Protein AF-0000000086876275 (afdb_homodimer)

Structure (mmCIF, N/CA/C/O backbone):
data_AF-0000000086876275-model_v1
#
loop_
_entity.id
_entity.type
_entity.pdbx_description
1 polymer 'DUF3888 domain-containing protein'
#
loop_
_atom_site.group_PDB
_atom_site.id
_atom_site.type_symbol
_atom_site.label_atom_id
_atom_site.label_alt_id
_atom_site.label_comp_id
_atom_site.label_asym_id
_atom_site.label_entity_id
_atom_site.label_seq_id
_atom_site.pdbx_PDB_ins_code
_atom_site.Cartn_x
_atom_site.Cartn_y
_atom_site.Cartn_z
_atom_site.occupancy
_atom_site.B_iso_or_equiv
_atom_site.auth_seq_id
_atom_site.auth_comp_id
_atom_site.auth_asym_id
_atom_site.auth_atom_id
_atom_site.pdbx_PDB_model_num
ATOM 1 N N . MET A 1 1 ? -72.812 -27.641 -60.375 1 33 1 MET A N 1
ATOM 2 C CA . MET A 1 1 ? -72.375 -26.562 -59.5 1 33 1 MET A CA 1
ATOM 3 C C . MET A 1 1 ? -71.188 -27.031 -58.594 1 33 1 MET A C 1
ATOM 5 O O . MET A 1 1 ? -71.375 -27.938 -57.781 1 33 1 MET A O 1
ATOM 9 N N . ARG A 1 2 ? -69.938 -27.094 -59.125 1 42.62 2 ARG A N 1
ATOM 10 C CA . ARG A 1 2 ? -68.625 -27.5 -58.562 1 42.62 2 ARG A CA 1
ATOM 11 C C . ARG A 1 2 ? -68.312 -26.656 -57.344 1 42.62 2 ARG A C 1
ATOM 13 O O . ARG A 1 2 ? -68.312 -25.438 -57.406 1 42.62 2 ARG A O 1
ATOM 20 N N . LEU A 1 3 ? -68.625 -27.156 -56.125 1 40.56 3 LEU A N 1
ATOM 21 C CA . LEU A 1 3 ? -68.375 -26.609 -54.812 1 40.56 3 LEU A CA 1
ATOM 22 C C . LEU A 1 3 ? -66.875 -26.375 -54.594 1 40.56 3 LEU A C 1
ATOM 24 O O . LEU A 1 3 ? -66.062 -27.328 -54.656 1 40.56 3 LEU A O 1
ATOM 28 N N . ILE A 1 4 ? -66.312 -25.297 -55.125 1 40.03 4 ILE A N 1
ATOM 29 C CA . ILE A 1 4 ? -64.938 -24.844 -54.906 1 40.03 4 ILE A CA 1
ATOM 30 C C . ILE A 1 4 ? -64.688 -24.562 -53.438 1 40.03 4 ILE A C 1
ATOM 32 O O . ILE A 1 4 ? -65.375 -23.688 -52.844 1 40.03 4 ILE A O 1
ATOM 36 N N . LEU A 1 5 ? -64.438 -25.578 -52.656 1 37.03 5 LEU A N 1
ATOM 37 C CA . LEU A 1 5 ? -64.062 -25.469 -51.25 1 37.03 5 LEU A CA 1
ATOM 38 C C . LEU A 1 5 ? -62.75 -24.656 -51.094 1 37.03 5 LEU A C 1
ATOM 40 O O . LEU A 1 5 ? -61.719 -25.031 -51.656 1 37.03 5 LEU A O 1
ATOM 44 N N . ILE A 1 6 ? -62.844 -23.328 -51.094 1 37.28 6 ILE A N 1
ATOM 45 C CA . ILE A 1 6 ? -61.781 -22.391 -50.875 1 37.28 6 ILE A CA 1
ATOM 46 C C . ILE A 1 6 ? -61.156 -22.656 -49.5 1 37.28 6 ILE A C 1
ATOM 48 O O . ILE A 1 6 ? -61.844 -22.516 -48.469 1 37.28 6 ILE A O 1
ATOM 52 N N . LEU A 1 7 ? -60.25 -23.625 -49.375 1 38.75 7 LEU A N 1
ATOM 53 C CA . LEU A 1 7 ? -59.469 -23.891 -48.188 1 38.75 7 LEU A CA 1
ATOM 54 C C . LEU A 1 7 ? -58.594 -22.672 -47.812 1 38.75 7 LEU A C 1
ATOM 56 O O . LEU A 1 7 ? -57.719 -22.281 -48.562 1 38.75 7 LEU A O 1
ATOM 60 N N . MET A 1 8 ? -59.25 -21.656 -47.219 1 34.47 8 MET A N 1
ATOM 61 C CA . MET A 1 8 ? -58.531 -20.5 -46.719 1 34.47 8 MET A CA 1
ATOM 62 C C . MET A 1 8 ? -57.469 -20.938 -45.688 1 34.47 8 MET A C 1
ATOM 64 O O . MET A 1 8 ? -57.812 -21.562 -44.688 1 34.47 8 MET A O 1
ATOM 68 N N . ILE A 1 9 ? -56.25 -21.297 -46.094 1 40.25 9 ILE A N 1
ATOM 69 C CA . ILE A 1 9 ? -55.094 -21.594 -45.281 1 40.25 9 ILE A CA 1
ATOM 70 C C . ILE A 1 9 ? -54.75 -20.391 -44.406 1 40.25 9 ILE A C 1
ATOM 72 O O . ILE A 1 9 ? -54.438 -19.312 -44.906 1 40.25 9 ILE A O 1
ATOM 76 N N . SER A 1 10 ? -55.469 -20.188 -43.312 1 37.19 10 SER A N 1
ATOM 77 C CA . SER A 1 10 ? -55.125 -19.156 -42.344 1 37.19 10 SER A CA 1
ATOM 78 C C . SER A 1 10 ? -53.688 -19.312 -41.844 1 37.19 10 SER A C 1
ATOM 80 O O . SER A 1 10 ? -53.312 -20.375 -41.375 1 37.19 10 SER A O 1
ATOM 82 N N . THR A 1 11 ? -52.75 -18.672 -42.562 1 37.5 11 THR A N 1
ATOM 83 C CA . THR A 1 11 ? -51.344 -18.594 -42.094 1 37.5 11 THR A CA 1
ATOM 84 C C . THR A 1 11 ? -51.281 -17.953 -40.719 1 37.5 11 THR A C 1
ATOM 86 O O . THR A 1 11 ? -51.656 -16.797 -40.531 1 37.5 11 THR A O 1
ATOM 89 N N . ILE A 1 12 ? -51.594 -18.688 -39.688 1 38.41 12 ILE A N 1
ATOM 90 C CA . ILE A 1 12 ? -51.312 -18.203 -38.344 1 38.41 12 ILE A CA 1
ATOM 91 C C . ILE A 1 12 ? -49.844 -17.812 -38.219 1 38.41 12 ILE A C 1
ATOM 93 O O . ILE A 1 12 ? -48.969 -18.641 -38.438 1 38.41 12 ILE A O 1
ATOM 97 N N . ILE A 1 13 ? -49.5 -16.609 -38.656 1 36.5 13 ILE A N 1
ATOM 98 C CA . ILE A 1 13 ? -48.156 -16.062 -38.406 1 36.5 13 ILE A CA 1
ATOM 99 C C . ILE A 1 13 ? -47.812 -16.125 -36.906 1 36.5 13 ILE A C 1
ATOM 101 O O . ILE A 1 13 ? -48.5 -15.516 -36.094 1 36.5 13 ILE A O 1
ATOM 105 N N . ALA A 1 14 ? -47.406 -17.312 -36.406 1 34.75 14 ALA A N 1
ATOM 106 C CA . ALA A 1 14 ? -46.844 -17.422 -35.094 1 34.75 14 ALA A CA 1
ATOM 107 C C . ALA A 1 14 ? -45.812 -16.312 -34.812 1 34.75 14 ALA A C 1
ATOM 109 O O . ALA A 1 14 ? -44.781 -16.25 -35.5 1 34.75 14 ALA A O 1
ATOM 110 N N . SER A 1 15 ? -46.312 -15.094 -34.625 1 38.56 15 SER A N 1
ATOM 111 C CA . SER A 1 15 ? -45.406 -14.094 -34.125 1 38.56 15 SER A CA 1
ATOM 112 C C . SER A 1 15 ? -44.594 -14.633 -32.938 1 38.56 15 SER A C 1
ATOM 114 O O . SER A 1 15 ? -45.156 -15.008 -31.906 1 38.56 15 SER A O 1
ATOM 116 N N . GLY A 1 16 ? -43.625 -15.516 -33.25 1 35.38 16 GLY A N 1
ATOM 117 C CA . GLY A 1 16 ? -42.688 -15.828 -32.156 1 35.38 16 GLY A CA 1
ATOM 118 C C . GLY A 1 16 ? -42.312 -14.617 -31.312 1 35.38 16 GLY A C 1
ATOM 119 O O . GLY A 1 16 ? -41.875 -13.594 -31.828 1 35.38 16 GLY A O 1
ATOM 120 N N . ILE A 1 17 ? -43.188 -14.305 -30.344 1 40.88 17 ILE A N 1
ATOM 121 C CA . ILE A 1 17 ? -42.688 -13.391 -29.312 1 40.88 17 ILE A CA 1
ATOM 122 C C . ILE A 1 17 ? -41.281 -13.75 -28.938 1 40.88 17 ILE A C 1
ATOM 124 O O . ILE A 1 17 ? -41 -14.883 -28.516 1 40.8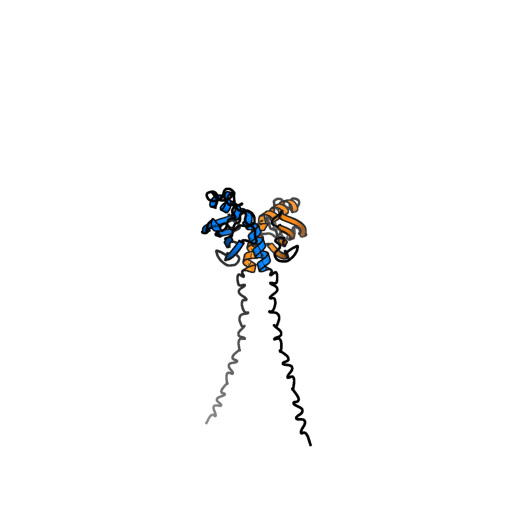8 17 ILE A O 1
ATOM 128 N N . MET A 1 18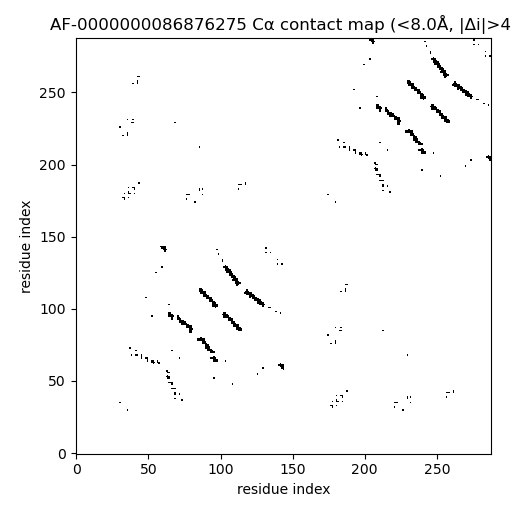 ? -40.281 -13.336 -29.766 1 37.97 18 MET A N 1
ATOM 129 C CA . MET A 1 18 ? -38.938 -13.461 -29.219 1 37.97 18 MET A CA 1
ATOM 130 C C . MET A 1 18 ? -38.875 -12.922 -27.797 1 37.97 18 MET A C 1
ATOM 132 O O . MET A 1 18 ? -39.375 -11.836 -27.516 1 37.97 18 MET A O 1
ATOM 136 N N . PRO A 1 19 ? -38.938 -13.812 -26.828 1 39.81 19 PRO A N 1
ATOM 137 C CA . PRO A 1 19 ? -38.656 -13.18 -25.531 1 39.81 19 PRO A CA 1
ATOM 138 C C . PRO A 1 19 ? -37.562 -12.125 -25.609 1 39.81 19 PRO A C 1
ATOM 140 O O . PRO A 1 19 ? -36.594 -12.281 -26.375 1 39.81 19 PRO A O 1
ATOM 143 N N . SER A 1 20 ? -38 -10.867 -25.641 1 39.28 20 SER A N 1
ATOM 144 C CA . SER A 1 20 ? -36.969 -9.883 -25.359 1 39.28 20 SER A CA 1
ATOM 145 C C . SER A 1 20 ? -36.031 -10.359 -24.234 1 39.28 20 SER A C 1
ATOM 147 O O . SER A 1 20 ? -36.469 -10.609 -23.125 1 39.28 20 SER A O 1
ATOM 149 N N . ILE A 1 21 ? -35.156 -11.258 -24.562 1 38.5 21 ILE A N 1
ATOM 150 C CA . ILE A 1 21 ? -34.094 -11.367 -23.578 1 38.5 21 ILE A CA 1
ATOM 151 C C . ILE A 1 21 ? -33.781 -9.992 -22.984 1 38.5 21 ILE A C 1
ATOM 153 O O . ILE A 1 21 ? -33.531 -9.039 -23.719 1 38.5 21 ILE A O 1
ATOM 157 N N . ASN A 1 22 ? -34.625 -9.562 -22.078 1 37.62 22 ASN A N 1
ATOM 158 C CA . ASN A 1 22 ? -34.094 -8.461 -21.266 1 37.62 22 ASN A CA 1
ATOM 159 C C . ASN A 1 22 ? -32.594 -8.562 -21.109 1 37.62 22 ASN A C 1
ATOM 161 O O . ASN A 1 22 ? -32.062 -9.609 -20.734 1 37.62 22 ASN A O 1
ATOM 165 N N . PRO A 1 23 ? -31.812 -7.816 -21.969 1 36.19 23 PRO A N 1
ATOM 166 C CA . PRO A 1 23 ? -30.406 -7.863 -21.609 1 36.19 23 PRO A CA 1
ATOM 167 C C . PRO A 1 23 ? -30.172 -8.016 -20.094 1 36.19 23 PRO A C 1
ATOM 169 O O . PRO A 1 23 ? -30.938 -7.469 -19.297 1 36.19 23 PRO A O 1
ATOM 172 N N . SER A 1 24 ? -29.859 -9.188 -19.641 1 35.78 24 SER A N 1
ATOM 173 C CA . SER A 1 24 ? -29.281 -9.203 -18.297 1 35.78 24 SER A CA 1
ATOM 174 C C . SER A 1 24 ? -28.688 -7.852 -17.922 1 35.78 24 SER A C 1
ATOM 176 O O . SER A 1 24 ? -28.141 -7.152 -18.781 1 35.78 24 SER A O 1
ATOM 178 N N . SER A 1 25 ? -29.297 -7.121 -17.094 1 37.81 25 SER A N 1
ATOM 179 C CA . SER A 1 25 ? -28.578 -6.023 -16.453 1 37.81 25 SER A CA 1
ATOM 180 C C . SER A 1 25 ? -27.078 -6.262 -16.469 1 37.81 25 SER A C 1
ATOM 182 O O . SER A 1 25 ? -26.594 -7.242 -15.906 1 37.81 25 SER A O 1
ATOM 184 N N . ASP A 1 26 ? -26.453 -6.223 -17.609 1 37.31 26 ASP A N 1
ATOM 185 C CA . ASP A 1 26 ? -25 -6.035 -17.609 1 37.31 26 ASP A CA 1
ATOM 186 C C . ASP A 1 26 ? -24.531 -5.406 -16.297 1 37.31 26 ASP A C 1
ATOM 188 O O . ASP A 1 26 ? -24.766 -4.219 -16.047 1 37.31 26 ASP A O 1
ATOM 192 N N . ASN A 1 27 ? -24.844 -5.887 -15.195 1 39.62 27 ASN A N 1
ATOM 193 C CA . ASN A 1 27 ? -24.141 -5.41 -14.008 1 39.62 27 ASN A CA 1
ATOM 194 C C . ASN A 1 27 ? -22.781 -4.832 -14.359 1 39.62 27 ASN A C 1
ATOM 196 O O . ASN A 1 27 ? -21.812 -5.574 -14.539 1 39.62 27 ASN A O 1
ATOM 200 N N . GLN A 1 28 ? -22.594 -4 -15.375 1 46.03 28 GLN A N 1
ATOM 201 C CA . GLN A 1 28 ? -21.406 -3.199 -15.633 1 46.03 28 GLN A CA 1
ATOM 202 C C . GLN A 1 28 ? -20.547 -3.053 -14.375 1 46.03 28 GLN A C 1
ATOM 204 O O . GLN A 1 28 ? -21 -2.477 -13.383 1 46.03 28 GLN A O 1
ATOM 209 N N . LYS A 1 29 ? -19.891 -4.07 -13.984 1 55.12 29 LYS A N 1
ATOM 210 C CA . LYS A 1 29 ? -19.047 -4.066 -12.805 1 55.12 29 LYS A CA 1
ATOM 211 C C . LYS A 1 29 ? -18.484 -2.676 -12.531 1 55.12 29 LYS A C 1
ATOM 213 O O . LYS A 1 29 ? -17.75 -2.121 -13.367 1 55.12 29 LYS A O 1
ATOM 218 N N . THR A 1 30 ? -19.234 -1.61 -12.062 1 78.62 30 THR A N 1
ATOM 219 C CA . THR A 1 30 ? -18.828 -0.269 -11.656 1 78.62 30 THR A CA 1
ATOM 220 C C . THR A 1 30 ? -17.531 -0.314 -10.844 1 78.62 30 THR A C 1
ATOM 222 O O . THR A 1 30 ? -17.312 -1.248 -10.07 1 78.62 30 THR A O 1
ATOM 225 N N . ASP A 1 31 ? -16.531 0.294 -11.414 1 90.12 31 ASP A N 1
ATOM 226 C CA . ASP A 1 31 ? -15.25 0.444 -10.734 1 90.12 31 ASP A CA 1
ATOM 227 C C . ASP A 1 31 ? -15.43 1.066 -9.352 1 90.12 31 ASP A C 1
ATOM 229 O O . ASP A 1 31 ? -15.188 2.26 -9.164 1 90.12 31 ASP A O 1
ATOM 233 N N . SER A 1 32 ? -15.797 0.203 -8.352 1 93.31 32 SER A N 1
ATOM 234 C CA . SER A 1 32 ? -16.078 0.708 -7.008 1 93.31 32 SER A CA 1
ATOM 235 C C . SER A 1 32 ? -14.812 1.238 -6.34 1 93.31 32 SER A C 1
ATOM 237 O O . SER A 1 32 ? -13.703 0.842 -6.699 1 93.31 32 SER A O 1
ATOM 239 N N . ARG A 1 33 ? -14.977 2.137 -5.438 1 94.38 33 ARG A N 1
ATOM 240 C CA . ARG A 1 33 ? -13.875 2.656 -4.641 1 94.38 33 ARG A CA 1
ATOM 241 C C . ARG A 1 33 ? -13.148 1.53 -3.904 1 94.38 33 ARG A C 1
ATOM 243 O O . ARG A 1 33 ? -11.922 1.519 -3.83 1 94.38 33 ARG A O 1
ATOM 250 N N . GLU A 1 34 ? -13.906 0.597 -3.387 1 95.62 34 GLU A N 1
ATOM 251 C CA . GLU A 1 34 ? -13.336 -0.55 -2.693 1 95.62 34 GLU A CA 1
ATOM 252 C C . GLU A 1 34 ? -12.422 -1.351 -3.617 1 95.62 34 GLU A C 1
ATOM 254 O O . GLU A 1 34 ? -11.32 -1.749 -3.221 1 95.62 34 GLU A O 1
ATOM 259 N N . LEU A 1 35 ? -12.867 -1.603 -4.785 1 96.31 35 LEU A N 1
ATOM 260 C CA . LEU A 1 35 ? -12.078 -2.361 -5.75 1 96.31 35 LEU A CA 1
ATOM 261 C C . LEU A 1 35 ? -10.797 -1.611 -6.109 1 96.31 35 LEU A C 1
ATOM 263 O O . LEU A 1 35 ? -9.734 -2.221 -6.246 1 96.31 35 LEU A O 1
ATOM 267 N N . GLN A 1 36 ? -10.906 -0.316 -6.289 1 97.12 36 GLN A N 1
ATOM 268 C CA . GLN A 1 36 ? -9.727 0.497 -6.566 1 97.12 36 GLN A CA 1
ATOM 269 C C . GLN A 1 36 ? -8.711 0.392 -5.43 1 97.12 36 GLN A C 1
ATOM 271 O O . GLN A 1 36 ? -7.52 0.19 -5.676 1 97.12 36 GLN A O 1
ATOM 276 N N . LEU A 1 37 ? -9.164 0.49 -4.238 1 98 37 LEU A N 1
ATOM 277 C CA . LEU A 1 37 ? -8.289 0.397 -3.07 1 98 37 LEU A CA 1
ATOM 278 C C . LEU A 1 37 ? -7.672 -0.992 -2.963 1 98 37 LEU A C 1
ATOM 280 O O . LEU A 1 37 ? -6.484 -1.124 -2.652 1 98 37 LEU A O 1
ATOM 284 N N . GLN A 1 38 ? -8.461 -1.99 -3.211 1 97.62 38 GLN A N 1
ATOM 285 C CA . GLN A 1 38 ? -7.953 -3.357 -3.191 1 97.62 38 GLN A CA 1
ATOM 286 C C . GLN A 1 38 ? -6.812 -3.529 -4.191 1 97.62 38 GLN A C 1
ATOM 288 O O . GLN A 1 38 ? -5.758 -4.07 -3.85 1 97.62 38 GLN A O 1
ATOM 293 N N . ASP A 1 39 ? -7.07 -3.068 -5.367 1 97.69 39 ASP A N 1
ATOM 294 C CA . ASP A 1 39 ? -6.062 -3.223 -6.41 1 97.69 39 ASP A CA 1
ATOM 295 C C . ASP A 1 39 ? -4.793 -2.449 -6.062 1 97.69 39 ASP A C 1
ATOM 297 O O . ASP A 1 39 ? -3.684 -2.896 -6.363 1 97.69 39 ASP A O 1
ATOM 301 N N . MET A 1 40 ? -4.926 -1.326 -5.441 1 98.19 40 MET A N 1
ATOM 302 C CA . MET A 1 40 ? -3.752 -0.562 -5.027 1 98.19 40 MET A CA 1
ATOM 303 C C . MET A 1 40 ? -2.982 -1.295 -3.936 1 98.19 40 MET A C 1
ATOM 305 O O . MET A 1 40 ? -1.75 -1.277 -3.918 1 98.19 40 MET A O 1
ATOM 309 N N . ILE A 1 41 ? -3.713 -1.929 -3.016 1 98.31 41 ILE A N 1
ATOM 310 C CA . ILE A 1 41 ? -3.055 -2.689 -1.959 1 98.31 41 ILE A CA 1
ATOM 311 C C . ILE A 1 41 ? -2.299 -3.869 -2.568 1 98.31 41 ILE A C 1
ATOM 313 O O . ILE A 1 41 ? -1.164 -4.156 -2.18 1 98.31 41 ILE A O 1
ATOM 317 N N . VAL A 1 42 ? -2.912 -4.504 -3.508 1 98.38 42 VAL A N 1
ATOM 318 C CA . VAL A 1 42 ? -2.254 -5.617 -4.188 1 98.38 42 VAL A CA 1
ATOM 319 C C . VAL A 1 42 ? -0.954 -5.133 -4.828 1 98.38 42 VAL A C 1
ATOM 321 O O . VAL A 1 42 ? 0.092 -5.77 -4.68 1 98.38 42 VAL A O 1
ATOM 324 N N . LEU A 1 43 ? -0.999 -4.004 -5.496 1 98.06 43 LEU A N 1
ATOM 325 C CA . LEU A 1 43 ? 0.196 -3.447 -6.121 1 98.06 43 LEU A CA 1
ATOM 326 C C . LEU A 1 43 ? 1.285 -3.197 -5.082 1 98.06 43 LEU A C 1
ATOM 328 O O . LEU A 1 43 ? 2.463 -3.459 -5.336 1 98.06 43 LEU A O 1
ATOM 332 N N . SER A 1 44 ? 0.837 -2.744 -3.945 1 97.25 44 SER A N 1
ATOM 333 C CA . SER A 1 44 ? 1.809 -2.393 -2.916 1 97.25 44 SER A CA 1
ATOM 334 C C . SER A 1 44 ? 2.477 -3.635 -2.336 1 97.25 44 SER A C 1
ATOM 336 O O . SER A 1 44 ? 3.586 -3.561 -1.805 1 97.25 44 SER A O 1
ATOM 338 N N . LEU A 1 45 ? 1.864 -4.801 -2.471 1 98.06 45 LEU A N 1
ATOM 339 C CA . LEU A 1 45 ? 2.367 -6.02 -1.841 1 98.06 45 LEU A CA 1
ATOM 340 C C . LEU A 1 45 ? 3.014 -6.938 -2.871 1 98.06 45 LEU A C 1
ATOM 342 O O . LEU A 1 45 ? 3.582 -7.973 -2.516 1 98.06 45 LEU A O 1
ATOM 346 N N . LEU A 1 46 ? 2.984 -6.531 -4.117 1 98.06 46 LEU A N 1
ATOM 347 C CA . LEU A 1 46 ? 3.402 -7.395 -5.215 1 98.06 46 LEU A CA 1
ATOM 348 C C . LEU A 1 46 ? 4.859 -7.812 -5.055 1 98.06 46 LEU A C 1
ATOM 350 O O . LEU A 1 46 ? 5.184 -9 -5.145 1 98.06 46 LEU A O 1
ATOM 354 N N . SER A 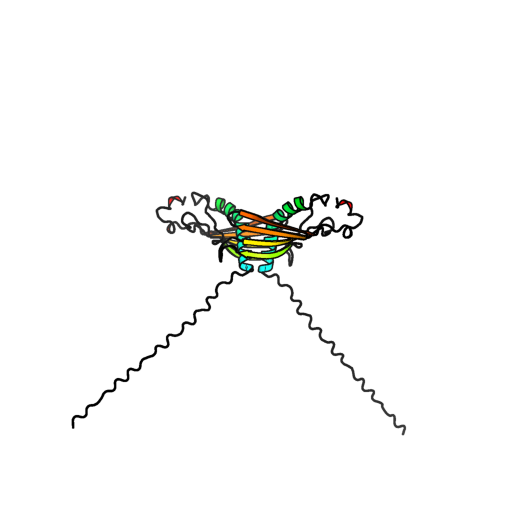1 47 ? 5.691 -6.91 -4.738 1 97 47 SER A N 1
ATOM 355 C CA . SER A 1 47 ? 7.117 -7.199 -4.629 1 97 47 SER A CA 1
ATOM 356 C C . SER A 1 47 ? 7.402 -8.141 -3.461 1 97 47 SER A C 1
ATOM 358 O O . SER A 1 47 ? 8.297 -8.984 -3.543 1 97 47 SER A O 1
ATOM 360 N N . HIS A 1 48 ? 6.703 -7.953 -2.408 1 97.94 48 HIS A N 1
ATOM 361 C CA . HIS A 1 48 ? 6.852 -8.844 -1.262 1 97.94 48 HIS A CA 1
ATOM 362 C C . HIS A 1 48 ? 6.465 -10.273 -1.62 1 97.94 48 HIS A C 1
ATOM 364 O O . HIS A 1 48 ? 7.164 -11.219 -1.252 1 97.94 48 HIS A O 1
ATOM 370 N N . MET A 1 49 ? 5.43 -10.398 -2.324 1 98.81 49 MET A N 1
ATOM 371 C CA . MET A 1 49 ? 4.984 -11.727 -2.736 1 98.81 49 MET A CA 1
ATOM 372 C C . MET A 1 49 ? 5.961 -12.344 -3.73 1 98.81 49 MET A C 1
ATOM 374 O O . MET A 1 49 ? 6.281 -13.531 -3.635 1 98.81 49 MET A O 1
ATOM 378 N N . GLU A 1 50 ? 6.426 -11.555 -4.621 1 98.38 50 GLU A N 1
ATOM 379 C CA . GLU A 1 50 ? 7.355 -12.039 -5.633 1 98.38 50 GLU A CA 1
ATOM 380 C C . GLU A 1 50 ? 8.633 -12.586 -4.996 1 98.38 50 GLU A C 1
ATOM 382 O O . GLU A 1 50 ? 9.141 -13.625 -5.41 1 98.38 50 GLU A O 1
ATOM 387 N N . LYS A 1 51 ? 9.117 -11.891 -4.027 1 98.38 51 LYS A N 1
ATOM 388 C CA . LYS A 1 51 ? 10.312 -12.344 -3.33 1 98.38 51 LYS A CA 1
ATOM 389 C C . LYS A 1 51 ? 10.094 -13.711 -2.682 1 98.38 51 LYS A C 1
ATOM 391 O O . LYS A 1 51 ? 10.961 -14.586 -2.762 1 98.38 51 LYS A O 1
ATOM 396 N N . LYS A 1 52 ? 9.016 -13.875 -2.074 1 98.81 52 LYS A N 1
ATOM 397 C CA . LYS A 1 52 ? 8.703 -15.156 -1.448 1 98.81 52 LYS A CA 1
ATOM 398 C C . LYS A 1 52 ? 8.555 -16.25 -2.494 1 98.81 52 LYS A C 1
ATOM 400 O O . LYS A 1 52 ? 9.016 -17.375 -2.293 1 98.81 52 LYS A O 1
ATOM 405 N N . LEU A 1 53 ? 7.941 -15.938 -3.602 1 98.88 53 LEU A N 1
ATOM 406 C CA . LEU A 1 53 ? 7.695 -16.922 -4.648 1 98.88 53 LEU A CA 1
ATOM 407 C C . LEU A 1 53 ? 9.008 -17.375 -5.281 1 98.88 53 LEU A C 1
ATOM 409 O O . LEU A 1 53 ? 9.141 -18.547 -5.656 1 98.88 53 LEU A O 1
ATOM 413 N N . GLU A 1 54 ? 9.922 -16.453 -5.461 1 98.69 54 GLU A N 1
ATOM 414 C CA . GLU A 1 54 ? 11.227 -16.812 -5.992 1 98.69 54 GLU A CA 1
ATOM 415 C C . GLU A 1 54 ? 11.859 -17.953 -5.18 1 98.69 54 GLU A C 1
ATOM 417 O O . GLU A 1 54 ? 12.367 -18.922 -5.746 1 98.69 54 GLU A O 1
ATOM 422 N N . LYS A 1 55 ? 11.758 -17.828 -3.883 1 98.38 55 LYS A N 1
ATOM 423 C CA . LYS A 1 55 ? 12.312 -18.844 -2.994 1 98.38 55 LYS A CA 1
ATOM 424 C C . LYS A 1 55 ? 11.477 -20.109 -3.014 1 98.38 55 LYS A C 1
ATOM 426 O O . LYS A 1 55 ? 12.016 -21.219 -3.08 1 98.38 55 LYS A O 1
ATOM 431 N N . ALA A 1 56 ? 10.211 -20 -3.057 1 98.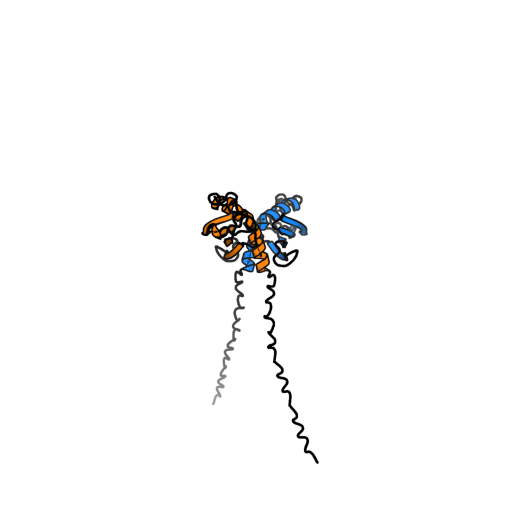5 56 ALA A N 1
ATOM 432 C CA . ALA A 1 56 ? 9.289 -21.125 -2.9 1 98.5 56 ALA A CA 1
ATOM 433 C C . ALA A 1 56 ? 9.32 -22.031 -4.125 1 98.5 56 ALA A C 1
ATOM 435 O O . ALA A 1 56 ? 9.102 -23.234 -4.02 1 98.5 56 ALA A O 1
ATOM 436 N N . TYR A 1 57 ? 9.641 -21.453 -5.258 1 98.62 57 TYR A N 1
ATOM 437 C CA . TYR A 1 57 ? 9.539 -22.234 -6.484 1 98.62 57 TYR A CA 1
ATOM 438 C C . TYR A 1 57 ? 10.922 -22.562 -7.043 1 98.62 57 TYR A C 1
ATOM 440 O O . TYR A 1 57 ? 11.039 -23.109 -8.148 1 98.62 57 TYR A O 1
ATOM 448 N N . ALA A 1 58 ? 11.969 -22.281 -6.336 1 98.38 58 ALA A N 1
ATOM 449 C CA . ALA A 1 58 ? 13.344 -22.391 -6.805 1 98.38 58 ALA A CA 1
ATOM 450 C C . ALA A 1 58 ? 13.688 -23.844 -7.148 1 98.38 58 ALA A C 1
ATOM 452 O O . ALA A 1 58 ? 14.5 -24.094 -8.039 1 98.38 58 ALA A O 1
ATOM 453 N N . ASN A 1 59 ? 13 -24.781 -6.547 1 97.94 59 ASN A N 1
ATOM 454 C CA . ASN A 1 59 ? 13.375 -26.172 -6.742 1 97.94 59 ASN A CA 1
ATOM 455 C C . ASN A 1 59 ? 12.539 -26.828 -7.836 1 97.94 59 ASN A C 1
ATOM 457 O O . ASN A 1 59 ? 12.812 -27.953 -8.242 1 97.94 59 ASN A O 1
ATOM 461 N N . VAL A 1 60 ? 11.547 -26.109 -8.328 1 98.19 60 VAL A N 1
ATOM 462 C CA . VAL A 1 60 ? 10.656 -26.766 -9.281 1 98.19 60 VAL A CA 1
ATOM 463 C C . VAL A 1 60 ? 10.68 -26.031 -10.609 1 98.19 60 VAL A C 1
ATOM 465 O O . VAL A 1 60 ? 10.258 -26.562 -11.641 1 98.19 60 VAL A O 1
ATOM 468 N N . LEU A 1 61 ? 11.148 -24.797 -10.609 1 98.44 61 LEU A N 1
ATOM 469 C CA . LEU A 1 61 ? 11.234 -24 -11.82 1 98.44 61 LEU A CA 1
ATOM 470 C C . LEU A 1 61 ? 12.68 -23.594 -12.102 1 98.44 61 LEU A C 1
ATOM 472 O O . LEU A 1 61 ? 13.477 -23.453 -11.172 1 98.44 61 LEU A O 1
ATOM 476 N N . THR A 1 62 ? 13.008 -23.344 -13.289 1 98 62 THR A N 1
ATOM 477 C CA . THR A 1 62 ? 14.359 -22.969 -13.68 1 98 62 THR A CA 1
ATOM 478 C C . THR A 1 62 ? 14.57 -21.469 -13.469 1 98 62 THR A C 1
ATOM 480 O O . THR A 1 62 ? 15.711 -21 -13.453 1 98 62 THR A O 1
ATOM 483 N N . SER A 1 63 ? 13.484 -20.734 -13.352 1 97.38 63 SER A N 1
ATOM 484 C CA . SER A 1 63 ? 13.508 -19.312 -13.039 1 97.38 63 SER A CA 1
ATOM 485 C C . SER A 1 63 ? 12.328 -18.922 -12.156 1 97.38 63 SER A C 1
ATOM 487 O O . SER A 1 63 ? 11.32 -19.625 -12.102 1 97.38 63 SER A O 1
ATOM 489 N N . ALA A 1 64 ? 12.461 -17.812 -11.461 1 98.31 64 ALA A N 1
ATOM 490 C CA . ALA A 1 64 ? 11.375 -17.328 -10.609 1 98.31 64 ALA A CA 1
ATOM 491 C C . ALA A 1 64 ? 10.109 -17.078 -11.422 1 98.31 64 ALA A C 1
ATOM 493 O O . ALA A 1 64 ? 10.172 -16.562 -12.539 1 98.31 64 ALA A O 1
ATOM 494 N N . PRO A 1 65 ? 8.992 -17.391 -10.906 1 98.81 65 PRO A N 1
ATOM 495 C CA . PRO A 1 65 ? 7.75 -17.078 -11.609 1 98.81 65 PRO A CA 1
ATOM 496 C C . PRO A 1 65 ? 7.383 -15.594 -11.523 1 98.81 65 PRO A C 1
ATOM 498 O O . PRO A 1 65 ? 7.84 -14.898 -10.609 1 98.81 65 PRO A O 1
ATOM 501 N N . ASN A 1 66 ? 6.598 -15.195 -12.477 1 98.31 66 ASN A N 1
ATOM 502 C CA . ASN A 1 66 ? 6 -13.859 -12.445 1 98.31 66 ASN A CA 1
ATOM 503 C C . ASN A 1 66 ? 4.688 -13.852 -11.672 1 98.31 66 ASN A C 1
ATOM 505 O O . ASN A 1 66 ? 3.965 -14.844 -11.648 1 98.31 66 ASN A O 1
ATOM 509 N N . LEU A 1 67 ? 4.473 -12.75 -11.07 1 98.62 67 LEU A N 1
ATOM 510 C CA . LEU A 1 67 ? 3.174 -12.508 -10.445 1 98.62 67 LEU A CA 1
ATOM 511 C C . LEU A 1 67 ? 2.594 -11.172 -10.898 1 98.62 67 LEU A C 1
ATOM 513 O O . LEU A 1 67 ? 3.197 -10.125 -10.672 1 98.62 67 LEU A O 1
ATOM 517 N N . TYR A 1 68 ? 1.406 -11.25 -11.539 1 97.69 68 TYR A N 1
ATOM 518 C CA . TYR A 1 68 ? 0.722 -10.039 -11.977 1 97.69 68 TYR A CA 1
ATOM 519 C C . TYR A 1 68 ? -0.404 -9.672 -11.016 1 97.69 68 TYR A C 1
ATOM 521 O O . TYR A 1 68 ? -0.995 -10.547 -10.383 1 97.69 68 TYR A O 1
ATOM 529 N N . PRO A 1 69 ? -0.732 -8.414 -10.922 1 97.56 69 PRO A N 1
ATOM 530 C CA . PRO A 1 69 ? -1.741 -8 -9.938 1 97.56 69 PRO A CA 1
ATOM 531 C C . PRO A 1 69 ? -3.111 -8.625 -10.211 1 97.56 69 PRO A C 1
ATOM 533 O O . PRO A 1 69 ? -3.865 -8.891 -9.266 1 97.56 69 PRO A O 1
ATOM 536 N N . PHE A 1 70 ? -3.395 -8.914 -11.477 1 96.38 70 PHE A N 1
ATOM 537 C CA . PHE A 1 70 ? -4.703 -9.492 -11.773 1 96.38 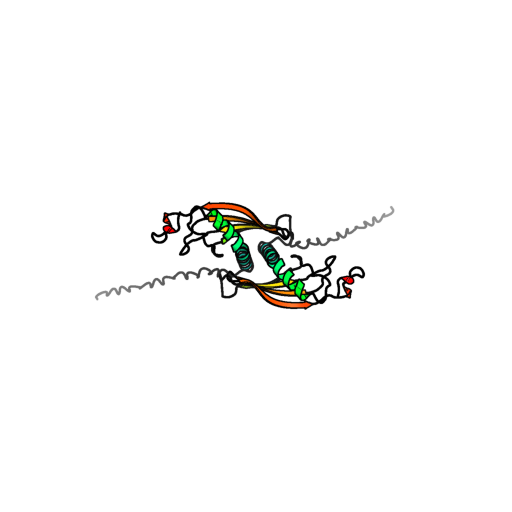70 PHE A CA 1
ATOM 538 C C . PHE A 1 70 ? -4.727 -10.977 -11.453 1 96.38 70 PHE A C 1
ATOM 540 O O . PHE A 1 70 ? -5.777 -11.617 -11.531 1 96.38 70 PHE A O 1
ATOM 547 N N . ASP A 1 71 ? -3.602 -11.547 -11.008 1 98.38 71 ASP A N 1
ATOM 548 C CA . ASP A 1 71 ? -3.504 -12.945 -10.586 1 98.38 71 ASP A CA 1
ATOM 549 C C . ASP A 1 71 ? -3.564 -13.062 -9.062 1 98.38 71 ASP A C 1
ATOM 551 O O . ASP A 1 71 ? -3.176 -14.094 -8.5 1 98.38 71 ASP A O 1
ATOM 555 N N . VAL A 1 72 ? -3.938 -12.008 -8.406 1 98.69 72 VAL A N 1
ATOM 556 C CA . VAL A 1 72 ? -3.977 -11.977 -6.949 1 98.69 72 VAL A CA 1
ATOM 557 C C . VAL A 1 72 ? -5.391 -11.648 -6.477 1 98.69 72 VAL A C 1
ATOM 559 O O . VAL A 1 72 ? -5.988 -10.664 -6.918 1 98.69 72 VAL A O 1
ATOM 562 N N . ASP A 1 73 ? -5.883 -12.484 -5.562 1 98.19 73 ASP A N 1
ATOM 563 C CA . ASP A 1 73 ? -7.207 -12.273 -4.98 1 98.19 73 ASP A CA 1
ATOM 564 C C . ASP A 1 73 ? -7.105 -11.961 -3.488 1 98.19 73 ASP A C 1
ATOM 566 O O . ASP A 1 73 ? -6.324 -12.586 -2.77 1 98.19 73 ASP A O 1
ATOM 570 N N . LEU A 1 74 ? -7.887 -11.008 -3.107 1 98.38 74 LEU A N 1
ATOM 571 C CA . LEU A 1 74 ? -7.996 -10.711 -1.684 1 98.38 74 LEU A CA 1
ATOM 572 C C . LEU A 1 74 ? -9.016 -11.625 -1.016 1 98.38 74 LEU A C 1
ATOM 574 O O . LEU A 1 74 ? -10.203 -11.594 -1.354 1 98.38 74 LEU A O 1
ATOM 578 N N . LEU A 1 75 ? -8.57 -12.367 -0.055 1 98.31 75 LEU A N 1
ATOM 579 C CA . LEU A 1 75 ? -9.445 -13.32 0.613 1 98.31 75 LEU A CA 1
ATOM 580 C C . LEU A 1 75 ? -10.047 -12.711 1.877 1 98.31 75 LEU A C 1
ATOM 582 O O . LEU A 1 75 ? -11.234 -12.891 2.154 1 98.31 75 LEU A O 1
ATOM 586 N N . ASP A 1 76 ? -9.188 -12.062 2.607 1 97.94 76 ASP A N 1
ATOM 587 C CA . ASP A 1 76 ? -9.648 -11.594 3.91 1 97.94 76 ASP A CA 1
ATOM 588 C C . ASP A 1 76 ? -8.805 -10.43 4.41 1 97.94 76 ASP A C 1
ATOM 590 O O . ASP A 1 76 ? -7.621 -10.328 4.078 1 97.94 76 ASP A O 1
ATOM 594 N N . ILE A 1 77 ? -9.469 -9.547 5.141 1 97.81 77 ILE A N 1
ATOM 595 C CA . ILE A 1 77 ? -8.797 -8.469 5.859 1 97.81 77 ILE A CA 1
ATOM 596 C C . ILE A 1 77 ? -9.352 -8.367 7.281 1 97.81 77 ILE A C 1
ATOM 598 O O . ILE A 1 77 ? -10.555 -8.516 7.496 1 97.81 77 ILE A O 1
ATOM 602 N N . GLU A 1 78 ? -8.398 -8.109 8.172 1 95.69 78 GLU A N 1
ATOM 603 C CA . GLU A 1 78 ? -8.789 -7.918 9.562 1 95.69 78 GLU A CA 1
ATOM 604 C C . GLU A 1 78 ? -8.016 -6.773 10.211 1 95.69 78 GLU A C 1
ATOM 606 O O . GLU A 1 78 ? -6.789 -6.699 10.086 1 95.69 78 GLU A O 1
ATOM 611 N N . ARG A 1 79 ? -8.734 -5.855 10.805 1 96.44 79 ARG A N 1
ATOM 612 C CA . ARG A 1 79 ? -8.102 -4.902 11.711 1 96.44 79 ARG A CA 1
ATOM 613 C C . ARG A 1 79 ? -7.875 -5.531 13.086 1 96.44 79 ARG A C 1
ATOM 615 O O . ARG A 1 79 ? -8.828 -5.828 13.805 1 96.44 79 ARG A O 1
ATOM 622 N N . VAL A 1 80 ? -6.641 -5.605 13.398 1 94.12 80 VAL A N 1
ATOM 623 C CA . VAL A 1 80 ? -6.293 -6.309 14.633 1 94.12 80 VAL A CA 1
ATOM 624 C C . VAL A 1 80 ? -6.234 -5.32 15.797 1 94.12 80 VAL A C 1
ATOM 626 O O . VAL A 1 80 ? -5.637 -4.25 15.672 1 94.12 80 VAL A O 1
ATOM 629 N N . GLY A 1 81 ? -6.742 -5.625 16.984 1 88.94 81 GLY A N 1
ATOM 630 C CA . GLY A 1 81 ? -6.625 -4.805 18.188 1 88.94 81 GLY A CA 1
ATOM 631 C C . GLY A 1 81 ? -7.758 -3.807 18.328 1 88.94 81 GLY A C 1
ATOM 632 O O . GLY A 1 81 ? -7.691 -2.902 19.172 1 88.94 81 GLY A O 1
ATOM 633 N N . GLY A 1 82 ? -8.727 -3.793 17.453 1 85.38 82 GLY A N 1
ATOM 634 C CA . GLY A 1 82 ? -9.906 -2.967 17.656 1 85.38 82 GLY A CA 1
ATOM 635 C C . GLY A 1 82 ? -10.039 -1.856 16.625 1 85.38 82 GLY A C 1
ATOM 636 O O . GLY A 1 82 ? -9.109 -1.596 15.867 1 85.38 82 GLY A O 1
ATOM 637 N N . PHE A 1 83 ? -11.164 -1.162 16.75 1 84.75 83 PHE A N 1
ATOM 638 C CA . PHE A 1 83 ? -11.531 -0.131 15.797 1 84.75 83 PHE A CA 1
ATOM 639 C C . PHE A 1 83 ? -10.594 1.07 15.906 1 84.75 83 PHE A C 1
ATOM 641 O O . PHE A 1 83 ? -10.195 1.447 17 1 84.75 83 PHE A O 1
ATOM 648 N N . ARG A 1 84 ? -10.227 1.503 14.664 1 84.44 84 ARG A N 1
ATOM 649 C CA . ARG A 1 84 ? -9.438 2.701 14.398 1 84.44 84 ARG A CA 1
ATOM 650 C C . ARG A 1 84 ? -7.977 2.492 14.773 1 84.44 84 ARG A C 1
ATOM 652 O O . ARG A 1 84 ? -7.188 3.439 14.781 1 84.44 84 ARG A O 1
ATOM 659 N N . GLY A 1 85 ? -7.586 1.187 15.188 1 93.06 85 GLY A N 1
ATOM 660 C CA . GLY A 1 85 ? -6.176 0.839 15.188 1 93.06 85 GLY A CA 1
ATOM 661 C C . GLY A 1 85 ? -5.609 0.665 13.789 1 93.06 85 GLY A C 1
ATOM 662 O O . GLY A 1 85 ? -6.359 0.556 12.82 1 93.06 85 GLY A O 1
ATOM 663 N N . PHE A 1 86 ? -4.336 0.728 13.75 1 96.25 86 PHE A N 1
ATOM 664 C CA . PHE A 1 86 ? -3.682 0.649 12.445 1 96.25 86 PHE A CA 1
ATOM 665 C C . PHE A 1 86 ? -2.809 -0.597 12.359 1 96.25 86 PHE A C 1
ATOM 667 O O . PHE A 1 86 ? -1.63 -0.511 12.008 1 96.25 86 PHE A O 1
ATOM 674 N N . ASN A 1 87 ? -3.334 -1.62 12.805 1 96.75 87 ASN A N 1
ATOM 675 C CA . ASN A 1 87 ? -2.756 -2.951 12.656 1 96.75 87 ASN A CA 1
ATOM 676 C C . ASN A 1 87 ? -3.678 -3.881 11.867 1 96.75 87 ASN A C 1
ATOM 678 O O . ASN A 1 87 ? -4.816 -4.121 12.273 1 96.75 87 ASN A O 1
ATOM 682 N N . PHE A 1 88 ? -3.15 -4.359 10.758 1 98.06 88 PHE A N 1
ATOM 683 C CA . PHE A 1 88 ? -4.012 -5.105 9.852 1 98.06 88 PHE A CA 1
ATOM 684 C C . PHE A 1 88 ? -3.379 -6.441 9.477 1 98.06 88 PHE A C 1
ATOM 686 O O . PHE A 1 88 ? -2.154 -6.559 9.422 1 98.06 88 PHE A O 1
ATOM 693 N N . GLN A 1 89 ? -4.195 -7.379 9.305 1 98.12 89 GLN A N 1
ATOM 694 C CA . GLN A 1 89 ? -3.83 -8.617 8.617 1 98.12 89 GLN A CA 1
ATOM 695 C C . GLN A 1 89 ? -4.594 -8.758 7.305 1 98.12 89 GLN A C 1
ATOM 697 O O . GLN A 1 89 ? -5.809 -8.555 7.262 1 98.12 89 GLN A O 1
ATOM 702 N N . ILE A 1 90 ? -3.898 -9.039 6.289 1 98.75 90 ILE A N 1
ATOM 703 C CA . ILE A 1 90 ? -4.508 -9.211 4.973 1 98.75 90 ILE A CA 1
ATOM 704 C C . ILE A 1 90 ? -4.098 -10.562 4.387 1 98.75 90 ILE A C 1
ATOM 706 O O . ILE A 1 90 ? -2.922 -10.93 4.418 1 98.75 90 ILE A O 1
ATOM 710 N N . THR A 1 91 ? -5.031 -11.328 3.898 1 98.94 91 THR A N 1
ATOM 711 C CA . THR A 1 91 ? -4.797 -12.641 3.305 1 98.94 91 THR A CA 1
ATOM 712 C C . THR A 1 91 ? -5.09 -12.617 1.808 1 98.94 91 THR A C 1
ATOM 714 O O . THR A 1 91 ? -6.172 -12.195 1.388 1 98.94 91 THR A O 1
ATOM 717 N N . LEU A 1 92 ? -4.164 -13.102 1.027 1 98.94 92 LEU A N 1
ATOM 718 C CA . LEU A 1 92 ? -4.234 -13.062 -0.43 1 98.94 92 LEU A CA 1
ATOM 719 C C . LEU A 1 92 ? -3.998 -14.445 -1.025 1 98.94 92 LEU A C 1
ATOM 721 O O . LEU A 1 92 ? -3.211 -15.227 -0.492 1 98.94 92 LEU A O 1
ATOM 725 N N . GLU A 1 93 ? -4.66 -14.664 -2.045 1 98.94 93 GLU A N 1
ATOM 726 C CA . GLU A 1 93 ? -4.422 -15.836 -2.879 1 98.94 93 GLU A CA 1
ATOM 727 C C . GLU A 1 93 ? -3.766 -15.445 -4.203 1 98.94 93 GLU A C 1
ATOM 729 O O . GLU A 1 93 ? -4.25 -14.555 -4.902 1 98.94 93 GLU A O 1
ATOM 734 N N . ALA A 1 94 ? -2.666 -16.125 -4.535 1 98.94 94 ALA A N 1
ATOM 735 C CA . ALA A 1 94 ? -1.894 -15.75 -5.715 1 98.94 94 ALA A CA 1
ATOM 736 C C . ALA A 1 94 ? -1.735 -16.938 -6.664 1 98.94 94 ALA A C 1
ATOM 738 O O . ALA A 1 94 ? -1.6 -18.078 -6.227 1 98.94 94 ALA A O 1
ATOM 739 N N . TYR A 1 95 ? -1.729 -16.625 -7.895 1 98.88 95 TYR A N 1
ATOM 740 C CA . TYR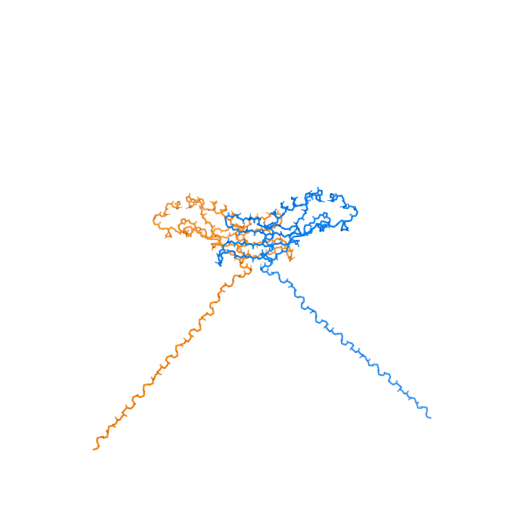 A 1 95 ? -1.511 -17.594 -8.969 1 98.88 95 TYR A CA 1
ATOM 741 C C . TYR A 1 95 ? -0.319 -17.188 -9.828 1 98.88 95 TYR A C 1
ATOM 743 O O . TYR A 1 95 ? -0.488 -16.578 -10.891 1 98.88 95 TYR A O 1
ATOM 751 N N . PRO A 1 96 ? 0.899 -17.578 -9.414 1 98.88 96 PRO A N 1
ATOM 752 C CA . PRO A 1 96 ? 2.086 -17.219 -10.195 1 98.88 96 PRO A CA 1
ATOM 753 C C . PRO A 1 96 ? 2.146 -17.938 -11.547 1 98.88 96 PRO A C 1
ATOM 755 O O . PRO A 1 96 ? 1.594 -19.031 -11.695 1 98.88 96 PRO A O 1
ATOM 758 N N . THR A 1 97 ? 2.859 -17.297 -12.5 1 98.75 97 THR A N 1
ATOM 759 C CA . THR A 1 97 ? 2.879 -17.828 -13.859 1 98.75 97 THR A CA 1
ATOM 760 C C . THR A 1 97 ? 4.297 -17.812 -14.422 1 98.75 97 THR A C 1
ATOM 762 O O . THR A 1 97 ? 5.172 -17.109 -13.898 1 98.75 97 THR A O 1
ATOM 765 N N . VAL A 1 98 ? 4.52 -18.609 -15.461 1 98.38 98 VAL A N 1
ATOM 766 C CA . VAL A 1 98 ? 5.746 -18.578 -16.25 1 98.38 98 VAL A CA 1
ATOM 767 C C . VAL A 1 98 ? 5.41 -18.547 -17.734 1 98.38 98 VAL A C 1
ATOM 769 O O . VAL A 1 98 ? 4.297 -18.906 -18.141 1 98.38 98 VAL A O 1
ATOM 772 N N . GLY A 1 99 ? 6.355 -18.031 -18.547 1 96.12 99 GLY A N 1
ATOM 773 C CA . GLY A 1 99 ? 6.117 -18.031 -19.984 1 96.12 99 GLY A CA 1
ATOM 774 C C . GLY A 1 99 ? 4.863 -17.281 -20.391 1 96.12 99 GLY A C 1
ATOM 775 O O . GLY A 1 99 ? 4.621 -16.172 -19.922 1 96.12 99 GLY A O 1
ATOM 776 N N . PRO A 1 100 ? 4.129 -17.875 -21.469 1 95.5 100 PRO A N 1
ATOM 777 C CA . PRO A 1 100 ? 2.877 -17.234 -21.875 1 95.5 100 PRO A CA 1
ATOM 778 C C . PRO A 1 100 ? 1.768 -17.391 -20.844 1 95.5 100 PRO A C 1
ATOM 780 O O . PRO A 1 100 ? 0.693 -17.906 -21.156 1 95.5 100 PRO A O 1
ATOM 783 N N . HIS A 1 101 ? 2.121 -16.984 -19.547 1 97.44 101 HIS A N 1
ATOM 784 C CA . HIS A 1 101 ? 1.194 -16.922 -18.422 1 97.44 101 HIS A CA 1
ATOM 785 C C . HIS A 1 101 ? 0.687 -18.297 -18.031 1 97.44 101 HIS A C 1
ATOM 787 O O . HIS A 1 101 ? -0.512 -18.484 -17.812 1 97.44 101 HIS A O 1
ATOM 793 N N . ILE A 1 102 ? 1.531 -19.25 -18.047 1 97.94 102 ILE A N 1
ATOM 794 C CA . ILE A 1 102 ? 1.208 -20.594 -17.547 1 97.94 102 ILE A CA 1
ATOM 795 C C . ILE A 1 102 ? 1.168 -20.578 -16.016 1 97.94 102 ILE A C 1
ATOM 797 O O . ILE A 1 102 ? 2.186 -20.328 -15.367 1 97.94 102 ILE A O 1
ATOM 801 N N . VAL A 1 103 ? 0.008 -20.922 -15.461 1 98.5 103 VAL A N 1
ATOM 802 C CA . VAL A 1 103 ? -0.126 -20.938 -14.008 1 98.5 103 VAL A CA 1
ATOM 803 C C . VAL A 1 103 ? 0.704 -22.078 -13.422 1 98.5 103 VAL A C 1
ATOM 805 O O . VAL A 1 103 ? 0.585 -23.234 -13.852 1 98.5 103 VAL A O 1
ATOM 808 N N . VAL A 1 104 ? 1.491 -21.75 -12.477 1 98.69 104 VAL A N 1
ATOM 809 C CA . VAL A 1 104 ? 2.416 -22.781 -12 1 98.69 104 VAL A CA 1
ATOM 810 C C . VAL A 1 104 ? 2.105 -23.125 -10.547 1 98.69 104 VAL A C 1
ATOM 812 O O . VAL A 1 104 ? 2.76 -23.984 -9.953 1 98.69 104 VAL A O 1
ATOM 815 N N . GLY A 1 105 ? 1.073 -22.453 -10.008 1 98.5 105 GLY A N 1
ATOM 816 C CA . GLY A 1 105 ? 0.738 -22.812 -8.641 1 98.5 105 GLY A CA 1
ATOM 817 C C . GLY A 1 105 ? -0.298 -21.906 -8.016 1 98.5 105 GLY A C 1
ATOM 818 O O . GLY A 1 105 ? -0.92 -21.094 -8.719 1 98.5 105 GLY A O 1
ATOM 819 N N . LYS A 1 106 ? -0.575 -22.188 -6.773 1 98.81 106 LYS A N 1
ATOM 820 C CA . LYS A 1 106 ? -1.491 -21.453 -5.898 1 98.81 106 LYS A CA 1
ATOM 821 C C . LYS A 1 106 ? -0.897 -21.281 -4.504 1 98.81 106 LYS A C 1
ATOM 823 O O . LYS A 1 106 ? -0.479 -22.266 -3.875 1 98.81 106 LYS A O 1
ATOM 828 N N . ASP A 1 107 ? -0.867 -20.078 -4.129 1 98.94 107 ASP A N 1
ATOM 829 C CA . ASP A 1 107 ? -0.229 -19.781 -2.85 1 98.94 107 ASP A CA 1
ATOM 830 C C . ASP A 1 107 ? -1.086 -18.828 -2.018 1 98.94 107 ASP A C 1
ATOM 832 O O . ASP A 1 107 ? -1.785 -17.969 -2.566 1 98.94 107 ASP A O 1
ATOM 836 N N . ILE A 1 108 ? -1.052 -18.938 -0.732 1 98.94 108 ILE A N 1
ATOM 837 C CA . ILE A 1 108 ? -1.74 -18.062 0.2 1 98.94 108 ILE A CA 1
ATOM 838 C C . ILE A 1 108 ? -0.717 -17.266 1.007 1 98.94 108 ILE A C 1
ATOM 840 O O . ILE A 1 108 ? 0.239 -17.828 1.541 1 98.94 108 ILE A O 1
ATOM 844 N N . PHE A 1 109 ? -0.883 -16.047 1 1 98.94 109 PHE A N 1
ATOM 845 C CA . PHE A 1 109 ? -0.058 -15.133 1.786 1 98.94 109 PHE A CA 1
ATOM 846 C C . PHE A 1 109 ? -0.896 -14.414 2.834 1 98.94 109 PHE A C 1
ATOM 848 O O . PHE A 1 109 ? -1.989 -13.922 2.537 1 98.94 109 PHE A O 1
ATOM 855 N N . THR A 1 110 ? -0.417 -14.312 4.07 1 98.94 110 THR A N 1
ATOM 856 C CA . THR A 1 110 ? -0.962 -13.375 5.047 1 98.94 110 THR A CA 1
ATOM 857 C C . THR A 1 110 ? 0.107 -12.391 5.508 1 98.94 110 THR A C 1
ATOM 859 O O . THR A 1 110 ? 1.157 -12.797 6.012 1 98.94 110 THR A O 1
ATOM 862 N N . TYR A 1 111 ? -0.126 -11.188 5.289 1 98.81 111 TYR A N 1
ATOM 863 C CA . TYR A 1 111 ? 0.778 -10.125 5.723 1 98.81 111 TYR A CA 1
ATOM 864 C C . TYR A 1 111 ? 0.184 -9.344 6.891 1 98.81 111 TYR A C 1
ATOM 866 O O . TYR A 1 111 ? -1.032 -9.156 6.965 1 98.81 111 TYR A O 1
ATOM 874 N N . GLN A 1 112 ? 1.018 -8.93 7.777 1 98.25 112 GLN A N 1
ATOM 875 C CA . GLN A 1 112 ? 0.696 -7.887 8.75 1 98.25 112 GLN A CA 1
ATOM 876 C C . GLN A 1 112 ? 1.174 -6.52 8.273 1 98.25 112 GLN A C 1
ATOM 878 O O . GLN A 1 112 ? 2.314 -6.375 7.828 1 98.25 112 GLN A O 1
ATOM 883 N N . ILE A 1 113 ? 0.277 -5.574 8.258 1 98.06 113 ILE A N 1
ATOM 884 C CA . ILE A 1 113 ? 0.58 -4.199 7.879 1 98.06 113 ILE A CA 1
ATOM 885 C C . ILE A 1 113 ? 0.331 -3.266 9.062 1 98.06 113 ILE A C 1
ATOM 887 O O . ILE A 1 113 ? -0.784 -3.199 9.586 1 98.06 113 ILE A O 1
ATOM 891 N N . SER A 1 114 ? 1.353 -2.561 9.531 1 96.56 114 SER A N 1
ATOM 892 C CA . SER A 1 114 ? 1.263 -1.681 10.695 1 96.56 114 SER A CA 1
ATOM 893 C C . SER A 1 114 ? 2.369 -0.631 10.68 1 96.56 114 SER A C 1
ATOM 895 O O . SER A 1 114 ? 3.334 -0.75 9.922 1 96.56 114 SER A O 1
ATOM 897 N N . PRO A 1 115 ? 2.184 0.389 11.453 1 93.88 115 PRO A N 1
ATOM 898 C CA . PRO A 1 115 ? 3.25 1.391 11.539 1 93.88 115 PRO A CA 1
ATOM 899 C C . PRO A 1 115 ? 4.562 0.813 12.062 1 93.88 115 PRO A C 1
ATOM 901 O O . PRO A 1 115 ? 5.641 1.296 11.711 1 93.88 115 PRO A O 1
ATOM 904 N N . SER A 1 116 ? 4.531 -0.188 12.875 1 90 116 SER A N 1
ATOM 905 C CA . SER A 1 116 ? 5.707 -0.755 13.523 1 90 116 SER A CA 1
ATOM 906 C C . SER A 1 116 ? 6.523 -1.6 12.547 1 90 116 SER A C 1
ATOM 908 O O . SER A 1 116 ? 7.75 -1.512 12.516 1 90 116 SER A O 1
ATOM 910 N N . PHE A 1 117 ? 5.859 -2.387 11.664 1 88 117 PHE A N 1
ATOM 911 C CA . PHE A 1 117 ? 6.535 -3.371 10.828 1 88 117 PHE A CA 1
ATOM 912 C C . PHE A 1 117 ? 6.469 -2.965 9.359 1 88 117 PHE A C 1
ATOM 914 O O . PHE A 1 117 ? 7.168 -3.537 8.516 1 88 117 PHE A O 1
ATOM 921 N N . ASN A 1 118 ? 5.715 -1.964 9.078 1 93.5 118 ASN A N 1
ATOM 922 C CA . ASN A 1 118 ? 5.348 -1.691 7.695 1 93.5 118 ASN A CA 1
ATOM 923 C C . ASN A 1 118 ? 4.66 -2.891 7.051 1 93.5 118 ASN A C 1
ATOM 925 O O . ASN A 1 118 ? 3.436 -3.008 7.094 1 93.5 118 ASN A O 1
ATOM 929 N N . VAL A 1 119 ? 5.387 -3.83 6.504 1 97.81 119 VAL A N 1
ATOM 930 C CA . VAL A 1 119 ? 4.828 -5.039 5.914 1 97.81 119 VAL A CA 1
ATOM 931 C C . VAL A 1 119 ? 5.617 -6.258 6.391 1 97.81 119 VAL A C 1
ATOM 933 O O . VAL A 1 119 ? 6.84 -6.309 6.25 1 97.81 119 VAL A O 1
ATOM 936 N N . LYS A 1 120 ? 4.922 -7.203 6.988 1 98 120 LYS A N 1
ATOM 937 C CA . LYS A 1 120 ? 5.547 -8.43 7.469 1 98 120 LYS A CA 1
ATOM 938 C C . LYS A 1 120 ? 4.75 -9.6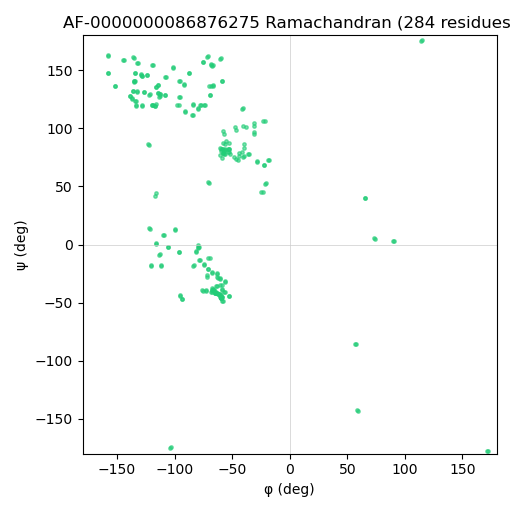56 7.047 1 98 120 LYS A C 1
ATOM 940 O O . LYS A 1 120 ? 3.535 -9.719 7.254 1 98 120 LYS A O 1
ATOM 945 N N . LEU A 1 121 ? 5.414 -10.656 6.508 1 98.62 121 LEU A N 1
ATOM 946 C CA . LEU A 1 121 ? 4.773 -11.93 6.191 1 98.62 121 LEU A CA 1
ATOM 947 C C . LEU A 1 121 ? 4.586 -12.773 7.449 1 98.62 121 LEU A C 1
ATOM 949 O O . LEU A 1 121 ? 5.566 -13.18 8.078 1 98.62 121 LEU A O 1
ATOM 953 N N . ILE A 1 122 ? 3.326 -13.102 7.762 1 98.12 122 ILE A N 1
ATOM 954 C CA . ILE A 1 122 ? 3.131 -13.812 9.016 1 98.12 122 ILE A CA 1
ATOM 955 C C . ILE A 1 122 ? 2.676 -15.242 8.734 1 98.12 122 ILE A C 1
ATOM 957 O O . ILE A 1 122 ? 2.725 -16.094 9.617 1 98.12 122 ILE A O 1
ATOM 961 N N . HIS A 1 123 ? 2.195 -15.516 7.547 1 98.62 123 HIS A N 1
ATOM 962 C CA . HIS A 1 123 ? 1.814 -16.859 7.137 1 98.62 123 HIS A CA 1
ATOM 963 C C . HIS A 1 123 ? 1.955 -17.031 5.629 1 98.62 123 HIS A C 1
ATOM 965 O O . HIS A 1 123 ? 1.6 -16.141 4.859 1 98.62 123 HIS A O 1
ATOM 971 N N . TYR A 1 124 ? 2.52 -18.172 5.262 1 98.88 124 TYR A N 1
ATOM 972 C CA . TYR A 1 124 ? 2.637 -18.578 3.863 1 98.88 124 TYR A CA 1
ATOM 973 C C . TYR A 1 124 ? 2.279 -20.047 3.688 1 98.88 124 TYR A C 1
ATOM 975 O O . TYR A 1 124 ? 2.723 -20.891 4.461 1 98.88 124 TYR A O 1
ATOM 983 N N . GLN A 1 125 ? 1.465 -20.266 2.727 1 98.75 125 GLN A N 1
ATOM 984 C CA . GLN A 1 125 ? 1.106 -21.641 2.41 1 98.75 125 GLN A CA 1
ATOM 985 C C . GLN A 1 125 ? 1.177 -21.891 0.908 1 98.75 125 GLN A C 1
ATOM 987 O O . GLN A 1 125 ? 0.515 -21.203 0.124 1 98.75 125 GLN A O 1
ATOM 992 N N . HIS A 1 126 ? 2.008 -22.828 0.5 1 98.44 126 HIS A N 1
ATOM 993 C CA . HIS A 1 126 ? 2.045 -23.312 -0.875 1 98.44 126 HIS A CA 1
ATOM 994 C C . HIS A 1 126 ? 1.01 -24.406 -1.1 1 98.44 126 HIS A C 1
ATOM 996 O O . HIS A 1 126 ? 1.158 -25.516 -0.589 1 98.44 126 HIS A O 1
ATOM 1002 N N . LEU A 1 127 ? -0.03 -24.141 -1.877 1 98.38 127 LEU A N 1
ATOM 1003 C CA . LEU A 1 127 ? -1.166 -25.047 -1.986 1 98.38 127 LEU A CA 1
ATOM 1004 C C . LEU A 1 127 ? -0.99 -26 -3.164 1 98.38 127 LEU A C 1
ATOM 1006 O O . LEU A 1 127 ? -1.333 -27.188 -3.07 1 98.38 127 LEU A O 1
ATOM 1010 N N . GLU A 1 128 ? -0.627 -25.453 -4.266 1 97.5 128 GLU A N 1
ATOM 1011 C CA . GLU A 1 128 ? -0.472 -26.234 -5.488 1 97.5 128 GLU A CA 1
ATOM 1012 C C . GLU A 1 128 ? 0.812 -25.859 -6.223 1 97.5 128 GLU A C 1
ATOM 1014 O O . GLU A 1 128 ? 1.178 -24.672 -6.285 1 97.5 128 GLU A O 1
ATOM 1019 N N . GLY A 1 129 ? 1.513 -26.922 -6.812 1 97.44 129 GLY A N 1
ATOM 1020 C CA . GLY A 1 129 ? 2.678 -26.719 -7.66 1 97.44 129 GLY A CA 1
ATOM 1021 C C . GLY A 1 129 ? 2.375 -26.891 -9.141 1 97.44 129 GLY A C 1
ATOM 1022 O O . GLY A 1 129 ? 1.212 -26.984 -9.531 1 97.44 129 GLY A O 1
ATOM 1023 N N . PRO A 1 130 ? 3.463 -26.812 -9.891 1 97.94 130 PRO A N 1
ATOM 1024 C CA . PRO A 1 130 ? 3.236 -26.859 -11.336 1 97.94 130 PRO A CA 1
ATOM 1025 C C . PRO A 1 130 ? 2.709 -28.219 -11.805 1 97.94 130 PRO A C 1
ATOM 1027 O O . PRO A 1 130 ? 3.113 -29.266 -11.273 1 97.94 130 PRO A O 1
ATOM 1030 N N . ASP A 1 131 ? 1.744 -28.109 -12.664 1 96.88 131 ASP A N 1
ATOM 1031 C CA . ASP A 1 131 ? 1.262 -29.297 -13.383 1 96.88 131 ASP A CA 1
ATOM 1032 C C . ASP A 1 131 ? 2.023 -29.484 -14.695 1 96.88 131 ASP A C 1
ATOM 1034 O O . ASP A 1 131 ? 1.861 -28.703 -15.633 1 96.88 131 ASP A O 1
ATOM 1038 N N . LYS A 1 132 ? 2.754 -30.531 -14.812 1 95.12 132 LYS A N 1
ATOM 1039 C CA . LYS A 1 132 ? 3.566 -30.812 -15.992 1 95.12 132 LYS A CA 1
ATOM 1040 C C . LYS A 1 132 ? 2.709 -30.828 -17.25 1 95.12 132 LYS A C 1
ATOM 1042 O O . LYS A 1 132 ? 3.156 -30.406 -18.328 1 95.12 132 LYS A O 1
ATOM 1047 N N . ASN A 1 133 ? 1.508 -31.25 -17.078 1 95.88 133 ASN A N 1
ATOM 1048 C CA . ASN A 1 133 ? 0.624 -31.391 -18.234 1 95.88 133 ASN A CA 1
ATOM 1049 C C . ASN A 1 133 ? 0.138 -30.031 -18.734 1 95.88 133 ASN A C 1
ATOM 1051 O O . ASN A 1 133 ? -0.398 -29.938 -19.844 1 95.88 133 ASN A O 1
ATOM 1055 N N . ALA A 1 134 ? 0.267 -29.047 -17.922 1 95.06 134 ALA A N 1
ATOM 1056 C CA . ALA A 1 134 ? -0.159 -27.719 -18.312 1 95.06 134 ALA A CA 1
ATOM 1057 C C . ALA A 1 134 ? 0.899 -27.031 -19.172 1 95.06 134 ALA A C 1
ATOM 1059 O O . ALA A 1 134 ? 0.642 -25.984 -19.766 1 95.06 134 ALA A O 1
ATOM 1060 N N . PHE A 1 135 ? 2.07 -27.656 -19.328 1 96.44 135 PHE A N 1
ATOM 1061 C CA . PHE A 1 135 ? 3.17 -27.062 -20.094 1 96.44 135 PHE A CA 1
ATOM 1062 C C . PHE A 1 135 ? 3.184 -27.578 -21.516 1 96.44 135 PHE A C 1
ATOM 1064 O O . PHE A 1 135 ? 3.342 -28.781 -21.75 1 96.44 135 PHE A O 1
ATOM 1071 N N . PRO A 1 136 ? 3.039 -26.625 -22.406 1 95.19 136 PRO A N 1
ATOM 1072 C CA . PRO A 1 136 ? 3.348 -27.062 -23.766 1 95.19 136 PRO A CA 1
ATOM 1073 C C . PRO A 1 136 ? 4.785 -27.562 -23.906 1 95.19 136 PRO A C 1
ATOM 1075 O O . PRO A 1 136 ? 5.652 -27.188 -23.109 1 95.19 136 PRO A O 1
ATOM 1078 N N . TRP A 1 137 ? 4.98 -28.328 -24.984 1 94.12 137 TRP A N 1
ATOM 1079 C CA . TRP A 1 137 ? 6.266 -29.016 -25.156 1 94.12 137 TRP A CA 1
ATOM 1080 C C . TRP A 1 137 ? 7.406 -28 -25.234 1 94.12 137 TRP A C 1
ATOM 1082 O O . TRP A 1 137 ? 8.484 -28.234 -24.688 1 94.12 137 TRP A O 1
ATOM 1092 N N . ASN A 1 138 ? 7.141 -26.844 -25.828 1 95.62 138 ASN A N 1
ATOM 1093 C CA . ASN A 1 138 ? 8.195 -25.859 -26.047 1 95.62 138 ASN A CA 1
ATOM 1094 C C . ASN A 1 138 ? 8.492 -25.062 -24.781 1 95.62 138 ASN A C 1
ATOM 1096 O O . ASN A 1 138 ? 9.383 -24.219 -24.766 1 95.62 138 ASN A O 1
ATOM 1100 N N . TYR A 1 139 ? 7.75 -25.375 -23.688 1 96.25 139 TYR A N 1
ATOM 1101 C CA . TYR A 1 139 ? 7.98 -24.672 -22.438 1 96.25 139 TYR A CA 1
ATOM 1102 C C . TYR A 1 139 ? 8.336 -25.656 -21.328 1 96.25 139 TYR A C 1
ATOM 1104 O O . TYR A 1 139 ? 8.359 -25.297 -20.141 1 96.25 139 TYR A O 1
ATOM 1112 N N . SER A 1 140 ? 8.664 -26.875 -21.641 1 94.56 140 SER A N 1
ATOM 1113 C CA . SER A 1 140 ? 8.984 -27.922 -20.672 1 94.56 140 SER A CA 1
ATOM 1114 C C . SER A 1 140 ? 10.289 -27.609 -19.938 1 94.56 140 SER A C 1
ATOM 1116 O O . SER A 1 140 ? 10.492 -28.062 -18.812 1 94.56 140 SER A O 1
ATOM 1118 N N . ASN A 1 141 ? 11.102 -26.859 -20.531 1 96.12 141 ASN A N 1
ATOM 1119 C CA . ASN A 1 141 ? 12.406 -26.516 -19.953 1 96.12 141 ASN A CA 1
ATOM 1120 C C . ASN A 1 141 ? 12.266 -25.609 -18.75 1 96.12 141 ASN A C 1
ATOM 1122 O O . ASN A 1 141 ? 13.219 -25.406 -18 1 96.12 141 ASN A O 1
ATOM 1126 N N . LEU A 1 142 ? 11.102 -25.109 -18.562 1 97.19 142 LEU A N 1
ATOM 1127 C CA . LEU A 1 142 ? 10.867 -24.219 -17.422 1 97.19 142 LEU A CA 1
ATOM 1128 C C . LEU A 1 142 ? 10.695 -25.016 -16.141 1 97.19 142 LEU A C 1
ATOM 1130 O O . LEU A 1 142 ? 10.758 -24.453 -15.039 1 97.19 142 LEU A O 1
ATOM 1134 N N . LEU A 1 143 ? 10.523 -26.266 -16.281 1 96.81 143 LEU A N 1
ATOM 1135 C CA . LEU A 1 143 ? 10.391 -27.156 -15.133 1 96.81 143 LEU A CA 1
ATOM 1136 C C . LEU A 1 143 ? 11.734 -27.797 -14.781 1 96.81 143 LEU A C 1
ATOM 1138 O O . LEU A 1 143 ? 12.5 -28.172 -15.672 1 96.81 143 LEU A O 1
ATOM 1142 N N . LYS A 1 144 ? 11.953 -27.891 -13.508 1 95.5 144 LYS A N 1
ATOM 1143 C CA . LYS A 1 144 ? 13.117 -28.656 -13.078 1 95.5 144 LYS A CA 1
ATOM 1144 C C . LYS A 1 144 ? 12.797 -30.141 -13.031 1 95.5 144 LYS A C 1
ATOM 1146 O O . LYS A 1 144 ? 11.641 -30.531 -12.82 1 95.5 144 LYS A O 1
ATOM 1151 N N . MET B 1 1 ? -74.562 17.938 60.688 1 32.12 1 MET B N 1
ATOM 1152 C CA . MET B 1 1 ? -74.125 17.094 59.594 1 32.12 1 MET B CA 1
ATOM 1153 C C . MET B 1 1 ? -73.25 17.844 58.625 1 32.12 1 MET B C 1
ATOM 1155 O O . MET B 1 1 ? -73.688 18.734 57.906 1 32.12 1 MET B O 1
ATOM 1159 N N . ARG B 1 2 ? -71.938 18.219 59.062 1 41.69 2 ARG B N 1
ATOM 1160 C CA . ARG B 1 2 ? -70.875 18.984 58.375 1 41.69 2 ARG B CA 1
ATOM 1161 C C . ARG B 1 2 ? -70.5 18.312 57.062 1 41.69 2 ARG B C 1
ATOM 1163 O O . ARG B 1 2 ? -70.188 17.125 57.031 1 41.69 2 ARG B O 1
ATOM 1170 N N . LEU B 1 3 ? -71.062 18.797 55.969 1 39.53 3 LEU B N 1
ATOM 1171 C CA . LEU B 1 3 ? -70.812 18.406 54.594 1 39.53 3 LEU B CA 1
ATOM 1172 C C . LEU B 1 3 ? -69.312 18.547 54.25 1 39.53 3 LEU B C 1
ATOM 1174 O O . LEU B 1 3 ? -68.75 19.641 54.312 1 39.53 3 LEU B O 1
ATOM 1178 N N . ILE B 1 4 ? -68.5 17.594 54.688 1 40.84 4 ILE B N 1
ATOM 1179 C CA . ILE B 1 4 ? -67.062 17.484 54.375 1 40.84 4 ILE B CA 1
ATOM 1180 C C . ILE B 1 4 ? -66.875 17.328 52.875 1 40.84 4 ILE B C 1
ATOM 1182 O O . ILE B 1 4 ? -67.375 16.375 52.281 1 40.84 4 ILE B O 1
ATOM 1186 N N . LEU B 1 5 ? -66.875 18.453 52.125 1 36.47 5 LEU B N 1
ATOM 1187 C CA . LEU B 1 5 ? -66.562 18.5 50.719 1 36.47 5 LEU B CA 1
ATOM 1188 C C . LEU B 1 5 ? -65.188 17.922 50.438 1 36.47 5 LEU B C 1
ATOM 1190 O O . LEU B 1 5 ? -64.188 18.422 50.969 1 36.47 5 LEU B O 1
ATOM 1194 N N . ILE B 1 6 ? -65.062 16.625 50.25 1 38.28 6 ILE B N 1
ATOM 1195 C CA . ILE B 1 6 ? -63.906 15.859 49.875 1 38.28 6 ILE B CA 1
ATOM 1196 C C . ILE B 1 6 ? -63.375 16.344 48.531 1 38.28 6 ILE B C 1
ATOM 1198 O O . ILE B 1 6 ? -64.062 16.219 47.5 1 38.28 6 ILE B O 1
ATOM 1202 N N . LEU B 1 7 ? -62.719 17.516 48.531 1 37.97 7 LEU B N 1
ATOM 1203 C CA . LEU B 1 7 ? -62.094 17.984 47.312 1 37.97 7 LEU B CA 1
ATOM 1204 C C . LEU B 1 7 ? -61.062 16.984 46.812 1 37.97 7 LEU B C 1
ATOM 1206 O O . LEU B 1 7 ? -60.062 16.719 47.5 1 37.97 7 LEU B O 1
ATOM 1210 N N . MET B 1 8 ? -61.5 15.938 46.094 1 34.94 8 MET B N 1
ATOM 1211 C CA . MET B 1 8 ? -60.656 14.961 45.438 1 34.94 8 MET B CA 1
ATOM 1212 C C . MET B 1 8 ? -59.719 15.641 44.469 1 34.94 8 MET B C 1
ATOM 1214 O O . MET B 1 8 ? -60.156 16.297 43.531 1 34.94 8 MET B O 1
ATOM 1218 N N . ILE B 1 9 ? -58.594 16.234 44.938 1 40.09 9 ILE B N 1
ATOM 1219 C CA . ILE B 1 9 ? -57.531 16.781 44.094 1 40.09 9 ILE B CA 1
ATOM 1220 C C . ILE B 1 9 ? -57 15.719 43.156 1 40.09 9 ILE B C 1
ATOM 1222 O O . ILE B 1 9 ? -56.531 14.672 43.594 1 40.09 9 ILE B O 1
ATOM 1226 N N . SER B 1 10 ? -57.719 15.492 42.031 1 37.34 10 SER B N 1
ATOM 1227 C CA . SER B 1 10 ? -57.219 14.617 40.969 1 37.34 10 SER B CA 1
ATOM 1228 C C . SER B 1 10 ? -55.812 15.031 40.531 1 37.34 10 SER B C 1
ATOM 1230 O O . SER B 1 10 ? -55.625 16.188 40.125 1 37.34 10 SER B O 1
ATOM 1232 N N . THR B 1 11 ? -54.781 14.531 41.188 1 38.41 11 THR B N 1
ATOM 1233 C CA . THR B 1 11 ? -53.406 14.711 40.75 1 38.41 11 THR B CA 1
ATOM 1234 C C . THR B 1 11 ? -53.219 14.211 39.312 1 38.41 11 THR B C 1
ATOM 1236 O O . THR B 1 11 ? -53.469 13.039 39.031 1 38.41 11 THR B O 1
ATOM 1239 N N . ILE B 1 12 ? -53.562 15.008 38.344 1 38.22 12 ILE B N 1
ATOM 1240 C CA . ILE B 1 12 ? -53.219 14.711 36.969 1 38.22 12 ILE B CA 1
ATOM 1241 C C . ILE B 1 12 ? -51.719 14.453 36.844 1 38.22 12 ILE B C 1
ATOM 1243 O O . ILE B 1 12 ? -50.906 15.312 37.188 1 38.22 12 ILE B O 1
ATOM 1247 N N . ILE B 1 13 ? -51.281 13.242 37.156 1 36.22 13 ILE B N 1
ATOM 1248 C CA . ILE B 1 13 ? -49.906 12.812 36.906 1 36.22 13 ILE B CA 1
ATOM 1249 C C . ILE B 1 13 ? -49.531 13.078 35.469 1 36.22 13 ILE B C 1
ATOM 1251 O O . ILE B 1 13 ? -50.125 12.539 34.531 1 36.22 13 ILE B O 1
ATOM 1255 N N . ALA B 1 14 ? -49.219 14.344 35.125 1 34.53 14 ALA B N 1
ATOM 1256 C CA . ALA B 1 14 ? -48.594 14.641 33.844 1 34.53 14 ALA B CA 1
ATOM 1257 C C . ALA B 1 14 ? -47.469 13.641 33.531 1 34.53 14 ALA B C 1
ATOM 1259 O O . ALA B 1 14 ? -46.469 13.578 34.25 1 34.53 14 ALA B O 1
ATOM 1260 N N . SER B 1 15 ? -47.875 12.438 33.125 1 38.72 15 SER B N 1
ATOM 1261 C CA . SER B 1 15 ? -46.844 11.555 32.562 1 38.72 15 SER B CA 1
ATOM 1262 C C . SER B 1 15 ? -46 12.273 31.531 1 38.72 15 SER B C 1
ATOM 1264 O O . SER B 1 15 ? -46.5 12.758 30.531 1 38.72 15 SER B O 1
ATOM 1266 N N . GLY B 1 16 ? -45.094 13.133 32.031 1 36.66 16 GLY B N 1
ATOM 1267 C CA . GLY B 1 16 ? -44.125 13.609 31.062 1 36.66 16 GLY B CA 1
ATOM 1268 C C . GLY B 1 16 ? -43.656 12.523 30.109 1 36.66 16 GLY B C 1
ATOM 1269 O O . GLY B 1 16 ? -43.188 11.453 30.547 1 36.66 16 GLY B O 1
ATOM 1270 N N . ILE B 1 17 ? -44.406 12.328 29.016 1 41.28 17 ILE B N 1
ATOM 1271 C CA . ILE B 1 17 ? -43.812 11.547 27.938 1 41.28 17 ILE B CA 1
ATOM 1272 C C . ILE B 1 17 ? -42.375 11.992 27.719 1 41.28 17 ILE B C 1
ATOM 1274 O O . ILE B 1 17 ? -42.125 13.164 27.438 1 41.28 17 ILE B O 1
ATOM 1278 N N . MET B 1 18 ? -41.469 11.531 28.578 1 38.25 18 MET B N 1
ATOM 1279 C CA . MET B 1 18 ? -40.094 11.75 28.141 1 38.25 18 MET B CA 1
ATOM 1280 C C . MET B 1 18 ? -39.906 11.32 26.688 1 38.25 18 MET B C 1
ATOM 1282 O O . MET B 1 18 ? -40.375 10.25 26.281 1 38.25 18 MET B O 1
ATOM 1286 N N . PRO B 1 19 ? -39.906 12.305 25.797 1 39.72 19 PRO B N 1
ATOM 1287 C CA . PRO B 1 19 ? -39.531 11.773 24.484 1 39.72 19 PRO B CA 1
ATOM 1288 C C . PRO B 1 19 ? -38.406 10.742 24.562 1 39.72 19 PRO B C 1
ATOM 1290 O O . PRO B 1 19 ? -37.531 10.867 25.406 1 39.72 19 PRO B O 1
ATOM 1293 N N . SER B 1 20 ? -38.812 9.461 24.469 1 39.16 20 SER B N 1
ATOM 1294 C CA . SER B 1 20 ? -37.75 8.531 24.188 1 39.16 20 SER B CA 1
ATOM 1295 C C . SER B 1 20 ? -36.781 9.109 23.156 1 39.16 20 SER B C 1
ATOM 1297 O O . SER B 1 20 ? -37.156 9.398 22.016 1 39.16 20 SER B O 1
ATOM 1299 N N . ILE B 1 21 ? -35.969 10.008 23.578 1 39.56 21 ILE B N 1
ATOM 1300 C CA . ILE B 1 21 ? -34.844 10.211 22.656 1 39.56 21 ILE B CA 1
ATOM 1301 C C . ILE B 1 21 ? -34.438 8.875 22.047 1 39.56 21 ILE B C 1
ATOM 1303 O O . ILE B 1 21 ? -34.188 7.902 22.766 1 39.56 21 ILE B O 1
ATOM 1307 N N . ASN B 1 22 ? -35.219 8.43 21.078 1 37.56 22 ASN B N 1
ATOM 1308 C CA . ASN B 1 22 ? -34.594 7.387 20.281 1 37.56 22 ASN B CA 1
ATOM 1309 C C . ASN B 1 22 ? -33.062 7.578 20.203 1 37.56 22 ASN B C 1
ATOM 1311 O O . ASN B 1 22 ? -32.594 8.656 19.844 1 37.56 22 ASN B O 1
ATOM 1315 N N . PRO B 1 23 ? -32.312 6.891 21.094 1 36.28 23 PRO B N 1
ATOM 1316 C CA . PRO B 1 23 ? -30.891 7.027 20.781 1 36.28 23 PRO B CA 1
ATOM 1317 C C . PRO B 1 23 ? -30.625 7.184 19.297 1 36.28 23 PRO B C 1
ATOM 1319 O O . PRO B 1 23 ? -31.328 6.609 18.469 1 36.28 23 PRO B O 1
ATOM 1322 N N . SER B 1 24 ? -30.312 8.367 18.859 1 36.09 24 SER B N 1
ATOM 1323 C CA . SER B 1 24 ? -29.703 8.406 17.531 1 36.09 24 SER B CA 1
ATOM 1324 C C . SER B 1 24 ? -29.047 7.07 17.188 1 36.09 24 SER B C 1
ATOM 1326 O O . SER B 1 24 ? -28.5 6.395 18.062 1 36.09 24 SER B O 1
ATOM 1328 N N . SER B 1 25 ? -29.625 6.32 16.344 1 37.59 25 SER B N 1
ATOM 1329 C CA . SER B 1 25 ? -28.859 5.242 15.727 1 37.59 25 SER B CA 1
ATOM 1330 C C . SER B 1 25 ? -27.359 5.531 15.781 1 37.59 25 SER B C 1
ATOM 1332 O O . SER B 1 25 ? -26.891 6.527 15.219 1 37.59 25 SER B O 1
ATOM 1334 N N . ASP B 1 26 ? -26.734 5.531 16.906 1 37.59 26 ASP B N 1
ATOM 1335 C CA . ASP B 1 26 ? -25.281 5.375 16.938 1 37.59 26 ASP B CA 1
ATOM 1336 C C . ASP B 1 26 ? -24.781 4.738 15.641 1 37.59 26 ASP B C 1
ATOM 1338 O O . ASP B 1 26 ? -24.969 3.537 15.422 1 37.59 26 ASP B O 1
ATOM 1342 N N . ASN B 1 27 ? -25.062 5.199 14.531 1 39.97 27 ASN B N 1
ATOM 1343 C CA . ASN B 1 27 ? -24.344 4.715 13.352 1 39.97 27 ASN B CA 1
ATOM 1344 C C . ASN B 1 27 ? -22.969 4.168 13.727 1 39.97 27 ASN B C 1
ATOM 1346 O O . ASN B 1 27 ? -22.016 4.934 13.898 1 39.97 27 ASN B O 1
ATOM 1350 N N . GLN B 1 28 ? -22.781 3.363 14.766 1 46.69 28 GLN B N 1
ATOM 1351 C CA . GLN B 1 28 ? -21.594 2.576 15.047 1 46.69 28 GLN B CA 1
ATOM 1352 C C . GLN B 1 28 ? -20.719 2.422 13.805 1 46.69 28 GLN B C 1
ATOM 1354 O O . GLN B 1 28 ? -21.141 1.809 12.82 1 46.69 28 GLN B O 1
ATOM 1359 N N . LYS B 1 29 ? -20.078 3.467 13.445 1 54.25 29 LYS B N 1
ATOM 1360 C CA . LYS B 1 29 ? -19.203 3.459 12.281 1 54.25 29 LYS B CA 1
ATOM 1361 C C . LYS B 1 29 ? -18.625 2.068 12.039 1 54.25 29 LYS B C 1
ATOM 1363 O O . LYS B 1 29 ? -17.891 1.543 12.891 1 54.25 29 LYS B O 1
ATOM 1368 N N . THR B 1 30 ? -19.344 1.007 11.586 1 78.38 30 THR B N 1
ATOM 1369 C CA . THR B 1 30 ? -18.906 -0.332 11.195 1 78.38 30 THR B CA 1
ATOM 1370 C C . THR B 1 30 ? -17.609 -0.271 10.406 1 78.38 30 THR B C 1
ATOM 1372 O O . THR B 1 30 ? -17.375 0.673 9.648 1 78.38 30 THR B O 1
ATOM 1375 N N . ASP B 1 31 ? -16.594 -0.884 10.977 1 90 31 ASP B N 1
ATOM 1376 C CA . ASP B 1 31 ? -15.297 -1.02 10.32 1 90 31 ASP B CA 1
ATOM 1377 C C . ASP B 1 31 ? -15.445 -1.653 8.938 1 90 31 ASP B C 1
ATOM 1379 O O . ASP B 1 31 ? -15.148 -2.834 8.758 1 90 31 ASP B O 1
ATOM 1383 N N . SER B 1 32 ? -15.852 -0.792 7.941 1 93.12 32 SER B N 1
ATOM 1384 C CA . SER B 1 32 ? -16.109 -1.307 6.598 1 93.12 32 SER B CA 1
ATOM 1385 C C . SER B 1 32 ? -14.828 -1.807 5.941 1 93.12 32 SER B C 1
ATOM 1387 O O . SER B 1 32 ? -13.727 -1.384 6.309 1 93.12 32 SER B O 1
ATOM 1389 N N . ARG B 1 33 ? -14.969 -2.713 5.039 1 94.44 33 ARG B N 1
ATOM 1390 C CA . ARG B 1 33 ? -13.844 -3.207 4.25 1 94.44 33 ARG B CA 1
ATOM 1391 C C . ARG B 1 33 ? -13.141 -2.064 3.52 1 94.44 33 ARG B C 1
ATOM 1393 O O . ARG B 1 33 ? -11.914 -2.021 3.457 1 94.44 33 ARG B O 1
ATOM 1400 N N . GLU B 1 34 ? -13.914 -1.146 2.986 1 95.56 34 GLU B N 1
ATOM 1401 C CA . GLU B 1 34 ? -13.359 0.014 2.297 1 95.56 34 GLU B CA 1
ATOM 1402 C C . GLU B 1 34 ? -12.469 0.837 3.229 1 95.56 34 GLU B C 1
ATOM 1404 O O . GLU B 1 34 ? -11.383 1.262 2.842 1 95.56 34 GLU B O 1
ATOM 1409 N N . LEU B 1 35 ? -12.945 1.078 4.395 1 96.12 35 LEU B N 1
ATOM 1410 C CA . LEU B 1 35 ? -12.18 1.858 5.363 1 96.12 35 LEU B CA 1
ATOM 1411 C C . LEU B 1 35 ? -10.883 1.142 5.738 1 96.12 35 LEU B C 1
ATOM 1413 O O . LEU B 1 35 ? -9.844 1.777 5.891 1 96.12 35 LEU B O 1
ATOM 1417 N N . GLN B 1 36 ? -10.961 -0.162 5.922 1 97.12 36 GLN B N 1
ATOM 1418 C CA . GLN B 1 36 ? -9.766 -0.945 6.211 1 97.12 36 GLN B CA 1
ATOM 1419 C C . GLN B 1 36 ? -8.742 -0.816 5.09 1 97.12 36 GLN B C 1
ATOM 1421 O O . GLN B 1 36 ? -7.559 -0.586 5.344 1 97.12 36 GLN B O 1
ATOM 1426 N N . LEU B 1 37 ? -9.18 -0.925 3.889 1 97.94 37 LEU B N 1
ATOM 1427 C CA . LEU B 1 37 ? -8.297 -0.812 2.729 1 97.94 37 LEU B CA 1
ATOM 1428 C C . LEU B 1 37 ? -7.715 0.592 2.627 1 97.94 37 LEU B C 1
ATOM 1430 O O . LEU B 1 37 ? -6.527 0.753 2.326 1 97.94 37 LEU B O 1
ATOM 1434 N N . GLN B 1 38 ? -8.531 1.57 2.871 1 97.56 38 GLN B N 1
ATOM 1435 C CA . GLN B 1 38 ? -8.055 2.949 2.857 1 97.56 38 GLN B CA 1
ATOM 1436 C C . GLN B 1 38 ? -6.93 3.152 3.867 1 97.56 38 GLN B C 1
ATOM 1438 O O . GLN B 1 38 ? -5.887 3.723 3.537 1 97.56 38 GLN B O 1
ATOM 1443 N N . ASP B 1 39 ? -7.195 2.688 5.039 1 97.62 39 ASP B N 1
ATOM 1444 C CA . ASP B 1 39 ? -6.199 2.867 6.09 1 97.62 39 ASP B CA 1
ATOM 1445 C C . ASP B 1 39 ? -4.906 2.127 5.754 1 97.62 39 ASP B C 1
ATOM 1447 O O . ASP B 1 39 ? -3.812 2.604 6.066 1 97.62 39 ASP B O 1
ATOM 1451 N N . MET B 1 40 ? -4.996 1.001 5.133 1 98.12 40 MET B N 1
ATOM 1452 C CA . MET B 1 40 ? -3.799 0.268 4.727 1 98.12 40 MET B CA 1
ATOM 1453 C C . MET B 1 40 ? -3.039 1.02 3.641 1 98.12 40 MET B C 1
ATOM 1455 O O . MET B 1 40 ? -1.808 1.031 3.631 1 98.12 40 MET B O 1
ATOM 1459 N N . ILE B 1 41 ? -3.781 1.636 2.713 1 98.25 41 ILE B N 1
ATOM 1460 C CA . ILE B 1 41 ? -3.137 2.416 1.663 1 98.25 41 ILE B CA 1
ATOM 1461 C C . ILE B 1 41 ? -2.414 3.611 2.279 1 98.25 41 ILE B C 1
ATOM 1463 O O . ILE B 1 41 ? -1.282 3.924 1.902 1 98.25 41 ILE B O 1
ATOM 1467 N N . VAL B 1 42 ? -3.051 4.227 3.223 1 98.31 42 VAL B N 1
ATOM 1468 C CA . VAL B 1 42 ? -2.426 5.355 3.906 1 98.31 42 VAL B CA 1
ATOM 1469 C C . VAL B 1 42 ? -1.12 4.906 4.559 1 98.31 42 VAL B C 1
ATOM 1471 O O . VAL B 1 42 ? -0.089 5.566 4.422 1 98.31 42 VAL B O 1
ATOM 1474 N N . LEU B 1 43 ? -1.14 3.771 5.219 1 98 43 LEU B N 1
ATOM 1475 C CA . LEU B 1 43 ? 0.064 3.246 5.852 1 98 43 LEU B CA 1
ATOM 1476 C C . LEU B 1 43 ? 1.168 3.023 4.824 1 98 43 LEU B C 1
ATOM 1478 O O . LEU B 1 43 ? 2.336 3.314 5.09 1 98 43 LEU B O 1
ATOM 1482 N N . SER B 1 44 ? 0.74 2.566 3.689 1 97.19 44 SER B N 1
ATOM 1483 C CA . SER B 1 44 ? 1.729 2.238 2.666 1 97.19 44 SER B CA 1
ATOM 1484 C C . SER B 1 44 ? 2.369 3.498 2.094 1 97.19 44 SER B C 1
ATOM 1486 O O . SER B 1 44 ? 3.482 3.451 1.567 1 97.19 44 SER B O 1
ATOM 1488 N N . LEU B 1 45 ? 1.729 4.648 2.217 1 98.06 45 LEU B N 1
ATOM 1489 C CA . LEU B 1 45 ? 2.205 5.879 1.593 1 98.06 45 LEU B CA 1
ATOM 1490 C C . LEU B 1 45 ? 2.818 6.812 2.629 1 98.06 45 LEU B C 1
ATOM 1492 O O . LEU B 1 45 ? 3.359 7.863 2.281 1 98.06 45 LEU B O 1
ATOM 1496 N N . LEU B 1 46 ? 2.783 6.414 3.877 1 98.06 46 LEU B N 1
ATOM 1497 C CA . LEU B 1 46 ? 3.17 7.285 4.98 1 98.06 46 LEU B CA 1
ATOM 1498 C C . LEU B 1 46 ? 4.617 7.738 4.836 1 98.06 46 LEU B C 1
ATOM 1500 O O . LEU B 1 46 ? 4.91 8.93 4.934 1 98.06 46 LEU B O 1
ATOM 1504 N N . SER B 1 47 ? 5.477 6.859 4.52 1 96.94 47 SER B N 1
ATOM 1505 C CA . SER B 1 47 ? 6.895 7.184 4.426 1 96.94 47 SER B CA 1
ATOM 1506 C C . SER B 1 47 ? 7.168 8.125 3.26 1 96.94 47 SER B C 1
ATOM 1508 O O . SER B 1 47 ? 8.039 9 3.35 1 96.94 47 SER B O 1
ATOM 1510 N N . HIS B 1 48 ? 6.488 7.922 2.209 1 97.94 48 HIS B N 1
ATOM 1511 C CA . HIS B 1 48 ? 6.625 8.812 1.062 1 97.94 48 HIS B CA 1
ATOM 1512 C C . HIS B 1 48 ? 6.199 10.234 1.418 1 97.94 48 HIS B C 1
ATOM 1514 O O . HIS B 1 48 ? 6.879 11.195 1.057 1 97.94 48 HIS B O 1
ATOM 1520 N N . MET B 1 49 ? 5.148 10.336 2.109 1 98.75 49 MET B N 1
ATOM 1521 C CA . MET B 1 49 ? 4.66 11.648 2.518 1 98.75 49 MET B CA 1
ATOM 1522 C C . MET B 1 49 ? 5.613 12.297 3.521 1 98.75 49 MET B C 1
ATOM 1524 O O . MET B 1 49 ? 5.902 13.484 3.43 1 98.75 49 MET B O 1
ATOM 1528 N N . GLU B 1 50 ? 6.09 11.516 4.41 1 98.31 50 GLU B N 1
ATOM 1529 C CA . GLU B 1 50 ? 6.996 12.031 5.434 1 98.31 50 GLU B CA 1
ATOM 1530 C C . GLU B 1 50 ? 8.266 12.602 4.805 1 98.31 50 GLU B C 1
ATOM 1532 O O . GLU B 1 50 ? 8.742 13.656 5.227 1 98.31 50 GLU B O 1
ATOM 1537 N N . LYS B 1 51 ? 8.781 11.922 3.85 1 98.38 51 LYS B N 1
ATOM 1538 C CA . LYS B 1 51 ? 9.984 12.406 3.164 1 98.38 51 LYS B CA 1
ATOM 1539 C C . LYS B 1 51 ? 9.734 13.766 2.516 1 98.38 51 LYS B C 1
ATOM 1541 O O . LYS B 1 51 ? 10.57 14.664 2.602 1 98.38 51 LYS B O 1
ATOM 1546 N N . LYS B 1 52 ? 8.648 13.906 1.9 1 98.75 52 LYS B N 1
ATOM 1547 C CA . LYS B 1 52 ? 8.312 15.18 1.271 1 98.75 52 LYS B CA 1
ATOM 1548 C C . LYS B 1 52 ? 8.125 16.281 2.314 1 98.75 52 LYS B C 1
ATOM 1550 O O . LYS B 1 52 ? 8.562 17.406 2.117 1 98.75 52 LYS B O 1
ATOM 1555 N N . LEU B 1 53 ? 7.508 15.93 3.418 1 98.88 53 LEU B N 1
ATOM 1556 C CA . LEU B 1 53 ? 7.227 16.906 4.465 1 98.88 53 LEU B CA 1
ATOM 1557 C C . LEU B 1 53 ? 8.516 17.406 5.109 1 98.88 53 LEU B C 1
ATOM 1559 O O . LEU B 1 53 ? 8.625 18.562 5.484 1 98.88 53 LEU B O 1
ATOM 1563 N N . GLU B 1 54 ? 9.445 16.516 5.297 1 98.69 54 GLU B N 1
ATOM 1564 C CA . GLU B 1 54 ? 10.734 16.906 5.84 1 98.69 54 GLU B CA 1
ATOM 1565 C C . GLU B 1 54 ? 11.352 18.062 5.035 1 98.69 54 GLU B C 1
ATOM 1567 O O . GLU B 1 54 ? 11.828 19.031 5.609 1 98.69 54 GLU B O 1
ATOM 1572 N N . LYS B 1 55 ? 11.266 17.922 3.746 1 98.38 55 LYS B N 1
ATOM 1573 C CA . LYS B 1 55 ? 11.805 18.953 2.863 1 98.38 55 LYS B CA 1
ATOM 1574 C C . LYS B 1 55 ? 10.938 20.203 2.875 1 98.38 55 LYS B C 1
ATOM 1576 O O . LYS B 1 55 ? 11.445 21.328 2.949 1 98.38 55 LYS B O 1
ATOM 1581 N N . ALA B 1 56 ? 9.672 20.047 2.898 1 98.5 56 ALA B N 1
ATOM 1582 C CA . ALA B 1 56 ? 8.727 21.156 2.732 1 98.5 56 ALA B CA 1
ATOM 1583 C C . ALA B 1 56 ? 8.711 22.062 3.959 1 98.5 56 ALA B C 1
ATOM 1585 O O . ALA B 1 56 ? 8.469 23.266 3.848 1 98.5 56 ALA B O 1
ATOM 1586 N N . TYR B 1 57 ? 9.047 21.5 5.09 1 98.62 57 TYR B N 1
ATOM 1587 C CA . TYR B 1 57 ? 8.906 22.281 6.316 1 98.62 57 TYR B CA 1
ATOM 1588 C C . TYR B 1 57 ? 10.273 22.641 6.891 1 98.62 57 TYR B C 1
ATOM 1590 O O . TYR B 1 57 ? 10.367 23.188 7.992 1 98.62 57 TYR B O 1
ATOM 1598 N N . ALA B 1 58 ? 11.328 22.391 6.191 1 98.38 58 ALA B N 1
ATOM 1599 C CA . ALA B 1 58 ? 12.695 22.531 6.672 1 98.38 58 ALA B CA 1
ATOM 1600 C C . ALA B 1 58 ? 13 24 7.016 1 98.38 58 ALA B C 1
ATOM 1602 O O . ALA B 1 58 ? 13.797 24.281 7.91 1 98.38 58 ALA B O 1
ATOM 1603 N N . ASN B 1 59 ? 12.297 24.906 6.41 1 97.94 59 ASN B N 1
ATOM 1604 C CA . ASN B 1 59 ? 12.633 26.312 6.609 1 97.94 59 ASN B CA 1
ATOM 1605 C C . ASN B 1 59 ? 11.766 26.953 7.695 1 97.94 59 ASN B C 1
ATOM 1607 O O . ASN B 1 59 ? 12 28.094 8.102 1 97.94 59 ASN B O 1
ATOM 1611 N N . VAL B 1 60 ? 10.789 26.203 8.18 1 98.19 60 VAL B N 1
ATOM 1612 C CA . VAL B 1 60 ? 9.867 26.844 9.125 1 98.19 60 VAL B CA 1
ATOM 1613 C C . VAL B 1 60 ? 9.906 26.094 10.453 1 98.19 60 VAL B C 1
ATOM 1615 O O . VAL B 1 60 ? 9.461 26.609 11.477 1 98.19 60 VAL B O 1
ATOM 1618 N N . LEU B 1 61 ? 10.391 24.875 10.445 1 98.44 61 LEU B N 1
ATOM 1619 C CA . LEU B 1 61 ? 10.492 24.078 11.656 1 98.44 61 LEU B CA 1
ATOM 1620 C C . LEU B 1 61 ? 11.945 23.719 11.945 1 98.44 61 LEU B C 1
ATOM 1622 O O . LEU B 1 61 ? 12.758 23.594 11.023 1 98.44 61 LEU B O 1
ATOM 1626 N N . THR B 1 62 ? 12.266 23.484 13.141 1 98 62 THR B N 1
ATOM 1627 C CA . THR B 1 62 ? 13.625 23.141 13.539 1 98 62 THR B CA 1
ATOM 1628 C C . THR B 1 62 ? 13.891 21.656 13.336 1 98 62 THR B C 1
ATOM 1630 O O . THR B 1 62 ? 15.039 21.219 13.32 1 98 62 THR B O 1
ATOM 1633 N N . SER B 1 63 ? 12.82 20.875 13.211 1 97.38 63 SER B N 1
ATOM 1634 C CA . SER B 1 63 ? 12.891 19.453 12.898 1 97.38 63 SER B CA 1
ATOM 1635 C C . SER B 1 63 ? 11.727 19.031 12 1 97.38 63 SER B C 1
ATOM 1637 O O . SER B 1 63 ? 10.703 19.719 11.945 1 97.38 63 SER B O 1
ATOM 1639 N N . ALA B 1 64 ? 11.891 17.938 11.32 1 98.31 64 ALA B N 1
ATOM 1640 C CA . ALA B 1 64 ? 10.828 17.422 10.461 1 98.31 64 ALA B CA 1
ATOM 1641 C C . ALA B 1 64 ? 9.562 17.141 11.266 1 98.31 64 ALA B C 1
ATOM 1643 O O . ALA B 1 64 ? 9.633 16.625 12.383 1 98.31 64 ALA B O 1
ATOM 1644 N N . PRO B 1 65 ? 8.438 17.438 10.727 1 98.81 65 PRO B N 1
ATOM 1645 C CA . PRO B 1 65 ? 7.195 17.078 11.422 1 98.81 65 PRO B CA 1
ATOM 1646 C C . PRO B 1 65 ? 6.867 15.594 11.328 1 98.81 65 PRO B C 1
ATOM 1648 O O . PRO B 1 65 ? 7.363 14.906 10.43 1 98.81 65 PRO B O 1
ATOM 1651 N N . ASN B 1 66 ? 6.074 15.164 12.281 1 98.31 66 ASN B N 1
ATOM 1652 C CA . ASN B 1 66 ? 5.516 13.812 12.242 1 98.31 66 ASN B CA 1
ATOM 1653 C C . ASN B 1 66 ? 4.211 13.773 11.453 1 98.31 66 ASN B C 1
ATOM 1655 O O . ASN B 1 66 ? 3.463 14.75 11.422 1 98.31 66 ASN B O 1
ATOM 1659 N N . LEU B 1 67 ? 4.035 12.672 10.844 1 98.62 67 LEU B N 1
ATOM 1660 C CA . LEU B 1 67 ? 2.75 12.391 10.211 1 98.62 67 LEU B CA 1
ATOM 1661 C C . LEU B 1 67 ? 2.203 11.039 10.656 1 98.62 67 LEU B C 1
ATOM 1663 O O . LEU B 1 67 ? 2.838 10.008 10.43 1 98.62 67 LEU B O 1
ATOM 1667 N N . TYR B 1 68 ? 1.012 11.086 11.281 1 97.62 68 TYR B N 1
ATOM 1668 C CA . TYR B 1 68 ? 0.355 9.859 11.711 1 97.62 68 TYR B CA 1
ATOM 1669 C C . TYR B 1 68 ? -0.75 9.461 10.742 1 97.62 68 TYR B C 1
ATOM 1671 O O . TYR B 1 68 ? -1.356 10.32 10.094 1 97.62 68 TYR B O 1
ATOM 1679 N N . PRO B 1 69 ? -1.05 8.18 10.648 1 97.5 69 PRO B N 1
ATOM 1680 C CA . PRO B 1 69 ? -2.037 7.738 9.656 1 97.5 69 PRO B CA 1
ATOM 1681 C C . PRO B 1 69 ? -3.426 8.32 9.906 1 97.5 69 PRO B C 1
ATOM 1683 O O . PRO B 1 69 ? -4.176 8.57 8.961 1 97.5 69 PRO B O 1
ATOM 1686 N N . PHE B 1 70 ? -3.727 8.625 11.18 1 96.31 70 PHE B N 1
ATOM 1687 C CA . PHE B 1 70 ? -5.047 9.164 11.469 1 96.31 70 PHE B CA 1
ATOM 1688 C C . PHE B 1 70 ? -5.109 10.648 11.141 1 96.31 70 PHE B C 1
ATOM 1690 O O . PHE B 1 70 ? -6.176 11.266 11.211 1 96.31 70 PHE B O 1
ATOM 1697 N N . ASP B 1 71 ? -3.996 11.258 10.711 1 98.31 71 ASP B N 1
ATOM 1698 C CA . ASP B 1 71 ? -3.934 12.648 10.289 1 98.31 71 ASP B CA 1
ATOM 1699 C C . ASP B 1 71 ? -3.977 12.766 8.766 1 98.31 71 ASP B C 1
ATOM 1701 O O . ASP B 1 71 ? -3.605 13.805 8.211 1 98.31 71 ASP B O 1
ATOM 1705 N N . VAL B 1 72 ? -4.32 11.703 8.094 1 98.62 72 VAL B N 1
ATOM 1706 C CA . VAL B 1 72 ? -4.344 11.672 6.637 1 98.62 72 VAL B CA 1
ATOM 1707 C C . VAL B 1 72 ? -5.746 11.305 6.152 1 98.62 72 VAL B C 1
ATOM 1709 O O . VAL B 1 72 ? -6.32 10.305 6.59 1 98.62 72 VAL B O 1
ATOM 1712 N N . ASP B 1 73 ? -6.25 12.133 5.238 1 98.12 73 ASP B N 1
ATOM 1713 C CA . ASP B 1 73 ? -7.559 11.891 4.641 1 98.12 73 ASP B CA 1
ATOM 1714 C C . ASP B 1 73 ? -7.438 11.586 3.15 1 98.12 73 ASP B C 1
ATOM 1716 O O . ASP B 1 73 ? -6.672 12.234 2.438 1 98.12 73 ASP B O 1
ATOM 1720 N N . LEU B 1 74 ? -8.188 10.602 2.756 1 98.31 74 LEU B N 1
ATOM 1721 C CA . LEU B 1 74 ? -8.273 10.305 1.33 1 98.31 74 LEU B CA 1
ATOM 1722 C C . LEU B 1 74 ? -9.312 11.195 0.653 1 98.31 74 LEU B C 1
ATOM 1724 O O . LEU B 1 74 ? -10.5 11.133 0.98 1 98.31 74 LEU B O 1
ATOM 1728 N N . LEU B 1 75 ? -8.867 11.953 -0.296 1 98.31 75 LEU B N 1
ATOM 1729 C CA . LEU B 1 75 ? -9.773 12.883 -0.971 1 98.31 75 LEU B CA 1
ATOM 1730 C C . LEU B 1 75 ? -10.336 12.266 -2.242 1 98.31 75 LEU B C 1
ATOM 1732 O O . LEU B 1 75 ? -11.523 12.414 -2.535 1 98.31 75 LEU B O 1
ATOM 1736 N N . ASP B 1 76 ? -9.453 11.633 -2.961 1 97.94 76 ASP B N 1
ATOM 1737 C CA . ASP B 1 76 ? -9.891 11.156 -4.27 1 97.94 76 ASP B CA 1
ATOM 1738 C C . ASP B 1 76 ? -9.008 10.008 -4.758 1 97.94 76 ASP B C 1
ATOM 1740 O O . ASP B 1 76 ? -7.828 9.938 -4.414 1 97.94 76 ASP B O 1
ATOM 1744 N N . ILE B 1 77 ? -9.648 9.102 -5.5 1 97.88 77 ILE B N 1
ATOM 1745 C CA . ILE B 1 77 ? -8.945 8.039 -6.203 1 97.88 77 ILE B CA 1
ATOM 1746 C C . ILE B 1 77 ? -9.484 7.914 -7.629 1 97.88 77 ILE B C 1
ATOM 1748 O O . ILE B 1 77 ? -10.688 8.023 -7.852 1 97.88 77 ILE B O 1
ATOM 1752 N N . GLU B 1 78 ? -8.516 7.691 -8.516 1 95.75 78 GLU B N 1
ATOM 1753 C CA . GLU B 1 78 ? -8.898 7.488 -9.914 1 95.75 78 GLU B CA 1
ATOM 1754 C C . GLU B 1 78 ? -8.086 6.363 -10.547 1 95.75 78 GLU B C 1
ATOM 1756 O O . GLU B 1 78 ? -6.859 6.324 -10.414 1 95.75 78 GLU B O 1
ATOM 1761 N N . ARG B 1 79 ? -8.766 5.414 -11.141 1 96.5 79 ARG B N 1
ATOM 1762 C CA . ARG B 1 79 ? -8.109 4.48 -12.039 1 96.5 79 ARG B CA 1
ATOM 1763 C C . ARG B 1 79 ? -7.887 5.109 -13.414 1 96.5 79 ARG B C 1
ATOM 1765 O O . ARG B 1 79 ? -8.844 5.375 -14.141 1 96.5 79 ARG B O 1
ATOM 1772 N N . VAL B 1 80 ? -6.656 5.23 -13.727 1 94.25 80 VAL B N 1
ATOM 1773 C CA . VAL B 1 80 ? -6.316 5.945 -14.953 1 94.25 80 VAL B CA 1
ATOM 1774 C C . VAL B 1 80 ? -6.227 4.965 -16.109 1 94.25 80 VAL B C 1
ATOM 1776 O O . VAL B 1 80 ? -5.602 3.906 -16 1 94.25 80 VAL B O 1
ATOM 1779 N N . GLY B 1 81 ? -6.758 5.262 -17.312 1 89.38 81 GLY B N 1
ATOM 1780 C CA . GLY B 1 81 ? -6.617 4.449 -18.516 1 89.38 81 GLY B CA 1
ATOM 1781 C C . GLY B 1 81 ? -7.719 3.422 -18.672 1 89.38 81 GLY B C 1
ATOM 1782 O O . GLY B 1 81 ? -7.633 2.535 -19.516 1 89.38 81 GLY B O 1
ATOM 1783 N N . GLY B 1 82 ? -8.695 3.387 -17.781 1 85.75 82 GLY B N 1
ATOM 1784 C CA . GLY B 1 82 ? -9.844 2.527 -18 1 85.75 82 GLY B CA 1
ATOM 1785 C C . GLY B 1 82 ? -9.961 1.418 -16.969 1 85.75 82 GLY B C 1
ATOM 1786 O O . GLY B 1 82 ? -9.031 1.188 -16.188 1 85.75 82 GLY B O 1
ATOM 1787 N N . PHE B 1 83 ? -11.047 0.686 -17.109 1 85.12 83 PHE B N 1
ATOM 1788 C CA . PHE B 1 83 ? -11.391 -0.353 -16.141 1 85.12 83 PHE B CA 1
ATOM 1789 C C . PHE B 1 83 ? -10.43 -1.53 -16.25 1 85.12 83 PHE B C 1
ATOM 1791 O O . PHE B 1 83 ? -10 -1.89 -17.344 1 85.12 83 PHE B O 1
ATOM 1798 N N . ARG B 1 84 ? -10.055 -1.957 -15.016 1 84.56 84 ARG B N 1
ATOM 1799 C CA . ARG B 1 84 ? -9.242 -3.139 -14.742 1 84.56 84 ARG B CA 1
ATOM 1800 C C . ARG B 1 84 ? -7.777 -2.889 -15.102 1 84.56 84 ARG B C 1
ATOM 1802 O O . ARG B 1 84 ? -6.969 -3.818 -15.109 1 84.56 84 ARG B O 1
ATOM 1809 N N . GLY B 1 85 ? -7.41 -1.587 -15.523 1 93.31 85 GLY B N 1
ATOM 1810 C CA . GLY B 1 85 ? -6.008 -1.204 -15.5 1 93.31 85 GLY B CA 1
ATOM 1811 C C . GLY B 1 85 ? -5.461 -1.018 -14.094 1 93.31 85 GLY B C 1
ATOM 1812 O O . GLY B 1 85 ? -6.223 -0.936 -13.133 1 93.31 85 GLY B O 1
ATOM 1813 N N . PHE B 1 86 ? -4.195 -1.038 -14.047 1 96.5 86 PHE B N 1
ATOM 1814 C CA . PHE B 1 86 ? -3.559 -0.949 -12.734 1 96.5 86 PHE B CA 1
ATOM 1815 C C . PHE B 1 86 ? -2.723 0.32 -12.625 1 96.5 86 PHE B C 1
ATOM 1817 O O . PHE B 1 86 ? -1.565 0.272 -12.203 1 96.5 86 PHE B O 1
ATOM 1824 N N . ASN B 1 87 ? -3.256 1.329 -13.117 1 96.88 87 ASN B N 1
ATOM 1825 C CA . ASN B 1 87 ? -2.713 2.674 -12.961 1 96.88 87 ASN B CA 1
ATOM 1826 C C . ASN B 1 87 ? -3.666 3.572 -12.18 1 96.88 87 ASN B C 1
ATOM 1828 O O . ASN B 1 87 ? -4.812 3.775 -12.586 1 96.88 87 ASN B O 1
ATOM 1832 N N . PHE B 1 88 ? -3.154 4.074 -11.062 1 98.06 88 PHE B N 1
ATOM 1833 C CA . PHE B 1 88 ? -4.043 4.801 -10.164 1 98.06 88 PHE B CA 1
ATOM 1834 C C . PHE B 1 88 ? -3.447 6.152 -9.789 1 98.06 88 PHE B C 1
ATOM 1836 O O . PHE B 1 88 ? -2.225 6.301 -9.719 1 98.06 88 PHE B O 1
ATOM 1843 N N . GLN B 1 89 ? -4.297 7.07 -9.617 1 98.12 89 GLN B N 1
ATOM 1844 C CA . GLN B 1 89 ? -3.971 8.312 -8.93 1 98.12 89 GLN B CA 1
ATOM 1845 C C . GLN B 1 89 ? -4.746 8.445 -7.625 1 98.12 89 GLN B C 1
ATOM 1847 O O . GLN B 1 89 ? -5.957 8.211 -7.594 1 98.12 89 GLN B O 1
ATOM 1852 N N . ILE B 1 90 ? -4.062 8.742 -6.598 1 98.75 90 ILE B N 1
ATOM 1853 C CA . ILE B 1 90 ? -4.684 8.891 -5.289 1 98.75 90 ILE B CA 1
ATOM 1854 C C . ILE B 1 90 ? -4.316 10.258 -4.699 1 98.75 90 ILE B C 1
ATOM 1856 O O . ILE B 1 90 ? -3.15 10.656 -4.723 1 98.75 90 ILE B O 1
ATOM 1860 N N . THR B 1 91 ? -5.273 11.008 -4.215 1 98.94 91 THR B N 1
ATOM 1861 C CA . THR B 1 91 ? -5.078 12.32 -3.621 1 98.94 91 THR B CA 1
ATOM 1862 C C . THR B 1 91 ? -5.383 12.289 -2.125 1 98.94 91 THR B C 1
ATOM 1864 O O . THR B 1 91 ? -6.457 11.844 -1.716 1 98.94 91 THR B O 1
ATOM 1867 N N . LEU B 1 92 ? -4.48 12.797 -1.338 1 98.94 92 LEU B N 1
ATOM 1868 C CA . LEU B 1 92 ? -4.562 12.75 0.118 1 98.94 92 LEU B CA 1
ATOM 1869 C C . LEU B 1 92 ? -4.371 14.141 0.718 1 98.94 92 LEU B C 1
ATOM 1871 O O . LEU B 1 92 ? -3.602 14.945 0.192 1 98.94 92 LEU B O 1
ATOM 1875 N N . GLU B 1 93 ? -5.055 14.336 1.729 1 98.94 93 GLU B N 1
ATOM 1876 C CA . GLU B 1 93 ? -4.855 15.516 2.566 1 98.94 93 GLU B CA 1
ATOM 1877 C C . GLU B 1 93 ? -4.199 15.148 3.895 1 98.94 93 GLU B C 1
ATOM 1879 O O . GLU B 1 93 ? -4.668 14.25 4.594 1 98.94 93 GLU B O 1
ATOM 1884 N N . ALA B 1 94 ? -3.115 15.852 4.238 1 98.94 94 ALA B N 1
ATOM 1885 C CA . ALA B 1 94 ? -2.344 15.5 5.426 1 98.94 94 ALA B CA 1
ATOM 1886 C C . ALA B 1 94 ? -2.23 16.688 6.379 1 98.94 94 ALA B C 1
ATOM 1888 O O . ALA B 1 94 ? -2.123 17.828 5.941 1 98.94 94 ALA B O 1
ATOM 1889 N N . TYR B 1 95 ? -2.223 16.375 7.609 1 98.88 95 TYR B N 1
ATOM 1890 C CA . TYR B 1 95 ? -2.045 17.344 8.688 1 98.88 95 TYR B CA 1
ATOM 1891 C C . TYR B 1 95 ? -0.851 16.969 9.555 1 98.88 95 TYR B C 1
ATOM 1893 O O . TYR B 1 95 ? -1.013 16.375 10.617 1 98.88 95 TYR B O 1
ATOM 1901 N N . PRO B 1 96 ? 0.347 17.406 9.148 1 98.88 96 PRO B N 1
ATOM 1902 C CA . PRO B 1 96 ? 1.536 17.078 9.938 1 98.88 96 PRO B CA 1
ATOM 1903 C C . PRO B 1 96 ? 1.562 17.781 11.289 1 98.88 96 PRO B C 1
ATOM 1905 O O . PRO B 1 96 ? 0.981 18.859 11.438 1 98.88 96 PRO B O 1
ATOM 1908 N N . THR B 1 97 ? 2.285 17.172 12.25 1 98.75 97 THR B N 1
ATOM 1909 C CA . THR B 1 97 ? 2.277 17.703 13.617 1 98.75 97 THR B CA 1
ATOM 1910 C C . THR B 1 97 ? 3.689 17.719 14.195 1 98.75 97 THR B C 1
ATOM 1912 O O . THR B 1 97 ? 4.586 17.047 13.68 1 98.75 97 THR B O 1
ATOM 1915 N N . VAL B 1 98 ? 3.879 18.516 15.25 1 98.38 98 VAL B N 1
ATOM 1916 C CA . VAL B 1 98 ? 5.102 18.516 16.047 1 98.38 98 VAL B CA 1
ATOM 1917 C C . VAL B 1 98 ? 4.746 18.484 17.531 1 98.38 98 VAL B C 1
ATOM 1919 O O . VAL B 1 98 ? 3.619 18.797 17.906 1 98.38 98 VAL B O 1
ATOM 1922 N N . GLY B 1 99 ? 5.707 17.984 18.344 1 96.06 99 GLY B N 1
ATOM 1923 C CA . GLY B 1 99 ? 5.453 18 19.7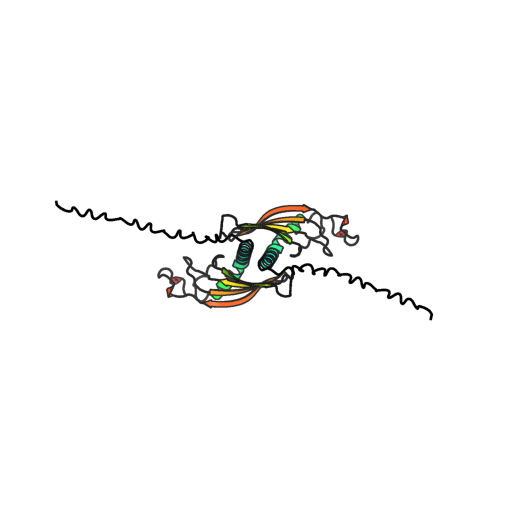81 1 96.06 99 GLY B CA 1
ATOM 1924 C C . GLY B 1 99 ? 4.211 17.219 20.172 1 96.06 99 GLY B C 1
ATOM 1925 O O . GLY B 1 99 ? 4.008 16.094 19.703 1 96.06 99 GLY B O 1
ATOM 1926 N N . PRO B 1 100 ? 3.439 17.781 21.25 1 95.44 100 PRO B N 1
ATOM 1927 C CA . PRO B 1 100 ? 2.203 17.094 21.641 1 95.44 100 PRO B CA 1
ATOM 1928 C C . PRO B 1 100 ? 1.101 17.234 20.594 1 95.44 100 PRO B C 1
ATOM 1930 O O . PRO B 1 100 ? 0.005 17.703 20.906 1 95.44 100 PRO B O 1
ATOM 1933 N N . HIS B 1 101 ? 1.481 16.828 19.297 1 97.38 101 HIS B N 1
ATOM 1934 C CA . HIS B 1 101 ? 0.571 16.719 18.156 1 97.38 101 HIS B CA 1
ATOM 1935 C C . HIS B 1 101 ? 0.03 18.094 17.766 1 97.38 101 HIS B C 1
ATOM 1937 O O . HIS B 1 101 ? -1.171 18.25 17.531 1 97.38 101 HIS B O 1
ATOM 1943 N N . ILE B 1 102 ? 0.852 19.078 17.797 1 97.94 102 ILE B N 1
ATOM 1944 C CA . ILE B 1 102 ? 0.495 20.406 17.297 1 97.94 102 ILE B CA 1
ATOM 1945 C C . ILE B 1 102 ? 0.474 20.391 15.773 1 97.94 102 ILE B C 1
ATOM 1947 O O . ILE B 1 102 ? 1.504 20.172 15.133 1 97.94 102 ILE B O 1
ATOM 1951 N N . VAL B 1 103 ? -0.688 20.703 15.195 1 98.5 103 VAL B N 1
ATOM 1952 C CA . VAL B 1 103 ? -0.807 20.719 13.742 1 98.5 103 VAL B CA 1
ATOM 1953 C C . VAL B 1 103 ? -0.003 21.875 13.164 1 98.5 103 VAL B C 1
ATOM 1955 O O . VAL B 1 103 ? -0.16 23.016 13.594 1 98.5 103 VAL B O 1
ATOM 1958 N N . VAL B 1 104 ? 0.809 21.578 12.227 1 98.75 104 VAL B N 1
ATOM 1959 C CA . VAL B 1 104 ? 1.711 22.625 11.758 1 98.75 104 VAL B CA 1
ATOM 1960 C C . VAL B 1 104 ? 1.406 22.953 10.305 1 98.75 104 VAL B C 1
ATOM 1962 O O . VAL B 1 104 ? 2.043 23.844 9.711 1 98.75 104 VAL B O 1
ATOM 1965 N N . GLY B 1 105 ? 0.403 22.281 9.75 1 98.5 105 GLY B N 1
ATOM 1966 C CA . GLY B 1 105 ? 0.072 22.625 8.375 1 98.5 105 GLY B CA 1
ATOM 1967 C C . GLY B 1 105 ? -0.933 21.688 7.746 1 98.5 105 GLY B C 1
ATOM 1968 O O . GLY B 1 105 ? -1.535 20.859 8.438 1 98.5 105 GLY B O 1
ATOM 1969 N N . LYS B 1 106 ? -1.209 21.953 6.504 1 98.81 106 LYS B N 1
ATOM 1970 C CA . LYS B 1 106 ? -2.098 21.203 5.621 1 98.81 106 LYS B CA 1
ATOM 1971 C C . LYS B 1 106 ? -1.487 21.047 4.23 1 98.81 106 LYS B C 1
ATOM 1973 O O . LYS B 1 106 ? -1.092 22.031 3.605 1 98.81 106 LYS B O 1
ATOM 1978 N N . ASP B 1 107 ? -1.412 19.859 3.857 1 98.94 107 ASP B N 1
ATOM 1979 C CA . ASP B 1 107 ? -0.755 19.578 2.586 1 98.94 107 ASP B CA 1
ATOM 1980 C C . ASP B 1 107 ? -1.581 18.594 1.746 1 98.94 107 ASP B C 1
ATOM 1982 O O . ASP B 1 107 ? -2.264 17.734 2.289 1 98.94 107 ASP B O 1
ATOM 1986 N N . ILE B 1 108 ? -1.538 18.719 0.456 1 98.94 108 ILE B N 1
ATOM 1987 C CA . ILE B 1 108 ? -2.193 17.812 -0.484 1 98.94 108 ILE B CA 1
ATOM 1988 C C . ILE B 1 108 ? -1.14 17.047 -1.277 1 98.94 108 ILE B C 1
ATOM 1990 O O . ILE B 1 108 ? -0.191 17.641 -1.799 1 98.94 108 ILE B O 1
ATOM 1994 N N . PHE B 1 109 ? -1.271 15.812 -1.277 1 98.94 109 PHE B N 1
ATOM 1995 C CA . PHE B 1 109 ? -0.417 14.93 -2.057 1 98.94 109 PHE B CA 1
ATOM 1996 C C . PHE B 1 109 ? -1.227 14.188 -3.113 1 98.94 109 PHE B C 1
ATOM 1998 O O . PHE B 1 109 ? -2.311 13.672 -2.826 1 98.94 109 PHE B O 1
ATOM 2005 N N . THR B 1 110 ? -0.729 14.109 -4.344 1 98.94 110 THR B N 1
ATOM 2006 C CA . THR B 1 110 ? -1.241 13.164 -5.328 1 98.94 110 THR B CA 1
ATOM 2007 C C . THR B 1 110 ? -0.143 12.203 -5.777 1 98.94 110 THR B C 1
ATOM 2009 O O . THR B 1 110 ? 0.902 12.633 -6.27 1 98.94 110 THR B O 1
ATOM 2012 N N . TYR B 1 111 ? -0.362 10.984 -5.562 1 98.81 111 TYR B N 1
ATOM 2013 C CA . TYR B 1 111 ? 0.573 9.953 -5.988 1 98.81 111 TYR B CA 1
ATOM 2014 C C . TYR B 1 111 ? 0.011 9.156 -7.16 1 98.81 111 TYR B C 1
ATOM 2016 O O . TYR B 1 111 ? -1.198 8.93 -7.246 1 98.81 111 TYR B O 1
ATOM 2024 N N . GLN B 1 112 ? 0.881 8.773 -8.039 1 98.25 112 GLN B N 1
ATOM 2025 C CA . GLN B 1 112 ? 0.596 7.723 -9.016 1 98.25 112 GLN B CA 1
ATOM 2026 C C . GLN B 1 112 ? 1.104 6.367 -8.531 1 98.25 112 GLN B C 1
ATOM 2028 O O . GLN B 1 112 ? 2.244 6.25 -8.07 1 98.25 112 GLN B O 1
ATOM 2033 N N . ILE B 1 113 ? 0.219 5.379 -8.523 1 98.12 113 ILE B N 1
ATOM 2034 C CA . ILE B 1 113 ? 0.554 4.012 -8.141 1 98.12 113 ILE B CA 1
ATOM 2035 C C . ILE B 1 113 ? 0.34 3.074 -9.328 1 98.12 113 ILE B C 1
ATOM 2037 O O . ILE B 1 113 ? -0.767 2.984 -9.859 1 98.12 113 ILE B O 1
ATOM 2041 N N . SER B 1 114 ? 1.383 2.4 -9.781 1 96.69 114 SER B N 1
ATOM 2042 C CA . SER B 1 114 ? 1.325 1.521 -10.945 1 96.69 114 SER B CA 1
ATOM 2043 C C . SER B 1 114 ? 2.457 0.498 -10.922 1 96.69 114 SER B C 1
ATOM 2045 O O . SER B 1 114 ? 3.412 0.641 -10.156 1 96.69 114 SER B O 1
ATOM 2047 N N . PRO B 1 115 ? 2.303 -0.546 -11.695 1 94.06 115 PRO B N 1
ATOM 2048 C CA . PRO B 1 115 ? 3.395 -1.521 -11.773 1 94.06 115 PRO B CA 1
ATOM 2049 C C . PRO B 1 115 ? 4.691 -0.909 -12.297 1 94.06 115 PRO B C 1
ATOM 2051 O O . PRO B 1 115 ? 5.781 -1.364 -11.93 1 94.06 115 PRO B O 1
ATOM 2054 N N . SER B 1 116 ? 4.641 0.096 -13.102 1 90.19 116 SER B N 1
ATOM 2055 C CA . SER B 1 116 ? 5.809 0.696 -13.742 1 90.19 116 SER B CA 1
ATOM 2056 C C . SER B 1 116 ? 6.594 1.559 -12.758 1 90.19 116 SER B C 1
ATOM 2058 O O . SER B 1 116 ? 7.824 1.504 -12.727 1 90.19 116 SER B O 1
ATOM 2060 N N . PHE B 1 117 ? 5.902 2.314 -11.875 1 88.31 117 PHE B N 1
ATOM 2061 C CA . PHE B 1 117 ? 6.551 3.314 -11.039 1 88.31 117 PHE B CA 1
ATOM 2062 C C . PHE B 1 117 ? 6.48 2.912 -9.57 1 88.31 117 PHE B C 1
ATOM 2064 O O . PHE B 1 117 ? 7.148 3.51 -8.727 1 88.31 117 PHE B O 1
ATOM 2071 N N . ASN B 1 118 ? 5.738 1.906 -9.297 1 93.56 118 ASN B N 1
ATOM 2072 C CA . ASN B 1 118 ? 5.371 1.626 -7.914 1 93.56 118 ASN B CA 1
ATOM 2073 C C . ASN B 1 118 ? 4.652 2.809 -7.273 1 93.56 118 ASN B C 1
ATOM 2075 O O . ASN B 1 118 ? 3.424 2.893 -7.32 1 93.56 118 ASN B O 1
ATOM 2079 N N . VAL B 1 119 ? 5.355 3.768 -6.73 1 97.88 119 VAL B N 1
ATOM 2080 C CA . VAL B 1 119 ? 4.766 4.965 -6.141 1 97.88 119 VAL B CA 1
ATOM 2081 C C . VAL B 1 119 ? 5.527 6.203 -6.613 1 97.88 119 VAL B C 1
ATOM 2083 O O . VAL B 1 119 ? 6.746 6.277 -6.465 1 97.88 119 VAL B O 1
ATOM 2086 N N . LYS B 1 120 ? 4.812 7.129 -7.219 1 98 120 LYS B N 1
ATOM 2087 C CA . LYS B 1 120 ? 5.41 8.367 -7.699 1 98 120 LYS B CA 1
ATOM 2088 C C . LYS B 1 120 ? 4.574 9.578 -7.281 1 98 120 LYS B C 1
ATOM 2090 O O . LYS B 1 120 ? 3.363 9.609 -7.5 1 98 120 LYS B O 1
ATOM 2095 N N . LEU B 1 121 ? 5.207 10.586 -6.719 1 98.62 121 LEU B N 1
ATOM 2096 C CA . LEU B 1 121 ? 4.531 11.836 -6.406 1 98.62 121 LEU B CA 1
ATOM 2097 C C . LEU B 1 121 ? 4.336 12.68 -7.664 1 98.62 121 LEU B C 1
ATOM 2099 O O . LEU B 1 121 ? 5.309 13.109 -8.281 1 98.62 121 LEU B O 1
ATOM 2103 N N . ILE B 1 122 ? 3.072 12.984 -7.992 1 98.12 122 ILE B N 1
ATOM 2104 C CA . ILE B 1 122 ? 2.869 13.688 -9.25 1 98.12 122 ILE B CA 1
ATOM 2105 C C . ILE B 1 122 ? 2.375 15.109 -8.969 1 98.12 122 ILE B C 1
ATOM 2107 O O . ILE B 1 122 ? 2.414 15.969 -9.852 1 98.12 122 ILE B O 1
ATOM 2111 N N . HIS B 1 123 ? 1.871 15.375 -7.793 1 98.62 123 HIS B N 1
ATOM 2112 C CA . HIS B 1 123 ? 1.454 16.719 -7.387 1 98.62 123 HIS B CA 1
ATOM 2113 C C . HIS B 1 123 ? 1.573 16.891 -5.879 1 98.62 123 HIS B C 1
ATOM 2115 O O . HIS B 1 123 ? 1.233 15.984 -5.113 1 98.62 123 HIS B O 1
ATOM 2121 N N . TYR B 1 124 ? 2.107 18.031 -5.496 1 98.88 124 TYR B N 1
ATOM 2122 C CA . TYR B 1 124 ? 2.203 18.438 -4.098 1 98.88 124 TYR B CA 1
ATOM 2123 C C . TYR B 1 124 ? 1.804 19.891 -3.924 1 98.88 124 TYR B C 1
ATOM 2125 O O . TYR B 1 124 ? 2.225 20.766 -4.699 1 98.88 124 TYR B O 1
ATOM 2133 N N . GLN B 1 125 ? 0.979 20.094 -2.979 1 98.75 125 GLN B N 1
ATOM 2134 C CA . GLN B 1 125 ? 0.582 21.469 -2.666 1 98.75 125 GLN B CA 1
ATOM 2135 C C . GLN B 1 125 ? 0.626 21.734 -1.163 1 98.75 125 GLN B C 1
ATOM 2137 O O . GLN B 1 125 ? -0.029 21.031 -0.389 1 98.75 125 GLN B O 1
ATOM 2142 N N . HIS B 1 126 ? 1.433 22.672 -0.741 1 98.44 126 HIS B N 1
ATOM 2143 C CA . HIS B 1 126 ? 1.44 23.156 0.635 1 98.44 126 HIS B CA 1
ATOM 2144 C C . HIS B 1 126 ? 0.374 24.219 0.848 1 98.44 126 HIS B C 1
ATOM 2146 O O . HIS B 1 126 ? 0.497 25.344 0.338 1 98.44 126 HIS B O 1
ATOM 2152 N N . LEU B 1 127 ? -0.672 23.938 1.616 1 98.38 127 LEU B N 1
ATOM 2153 C CA . LEU B 1 127 ? -1.833 24.812 1.713 1 98.38 127 LEU B CA 1
ATOM 2154 C C . LEU B 1 127 ? -1.694 25.766 2.893 1 98.38 127 LEU B C 1
ATOM 2156 O O . LEU B 1 127 ? -2.068 26.938 2.793 1 98.38 127 LEU B O 1
ATOM 2160 N N . GLU B 1 128 ? -1.322 25.219 3.994 1 97.44 128 GLU B N 1
ATOM 2161 C CA . GLU B 1 128 ? -1.205 26 5.219 1 97.44 128 GLU B CA 1
ATOM 2162 C C . GLU B 1 128 ? 0.08 25.672 5.973 1 97.44 128 GLU B C 1
ATOM 2164 O O . GLU B 1 128 ? 0.478 24.5 6.039 1 97.44 128 GLU B O 1
ATOM 2169 N N . GLY B 1 129 ? 0.74 26.75 6.555 1 97.44 129 GLY B N 1
ATOM 2170 C CA . GLY B 1 129 ? 1.9 26.578 7.414 1 97.44 129 GLY B CA 1
ATOM 2171 C C . GLY B 1 129 ? 1.578 26.734 8.891 1 97.44 129 GLY B C 1
ATOM 2172 O O . GLY B 1 129 ? 0.408 26.797 9.273 1 97.44 129 GLY B O 1
ATOM 2173 N N . PRO B 1 130 ? 2.666 26.688 9.656 1 97.88 130 PRO B N 1
ATOM 2174 C CA . PRO B 1 130 ? 2.422 26.734 11.102 1 97.88 130 PRO B CA 1
ATOM 2175 C C . PRO B 1 130 ? 1.855 28.078 11.555 1 97.88 130 PRO B C 1
ATOM 2177 O O . PRO B 1 130 ? 2.236 29.125 11.031 1 97.88 130 PRO B O 1
ATOM 2180 N N . ASP B 1 131 ? 0.89 27.953 12.414 1 96.88 131 ASP B N 1
ATOM 2181 C CA . ASP B 1 131 ? 0.372 29.109 13.125 1 96.88 131 ASP B CA 1
ATOM 2182 C C . ASP B 1 131 ? 1.114 29.328 14.445 1 96.88 131 ASP B C 1
ATOM 2184 O O . ASP B 1 131 ? 0.958 28.547 15.383 1 96.88 131 ASP B O 1
ATOM 2188 N N . LYS B 1 132 ? 1.824 30.375 14.57 1 95 132 LYS B N 1
ATOM 2189 C CA . LYS B 1 132 ? 2.617 30.672 15.766 1 95 132 LYS B CA 1
ATOM 2190 C C . LYS B 1 132 ? 1.746 30.688 17.016 1 95 132 LYS B C 1
ATOM 2192 O O . LYS B 1 132 ? 2.189 30.266 18.094 1 95 132 LYS B O 1
ATOM 2197 N N . ASN B 1 133 ? 0.541 31.078 16.828 1 95.81 133 ASN B N 1
ATOM 2198 C CA . ASN B 1 133 ? -0.359 31.203 17.969 1 95.81 133 ASN B CA 1
ATOM 2199 C C . ASN B 1 133 ? -0.821 29.828 18.469 1 95.81 133 ASN B C 1
ATOM 2201 O O . ASN B 1 133 ? -1.369 29.719 19.562 1 95.81 133 ASN B O 1
ATOM 2205 N N . ALA B 1 134 ? -0.656 28.859 17.656 1 94.94 134 ALA B N 1
ATOM 2206 C CA . ALA B 1 134 ? -1.056 27.5 18.047 1 94.94 134 ALA B CA 1
ATOM 2207 C C . ALA B 1 134 ? 0.009 26.844 18.906 1 94.94 134 ALA B C 1
ATOM 2209 O O . ALA B 1 134 ? -0.23 25.797 19.5 1 94.94 134 ALA B O 1
ATOM 2210 N N . PHE B 1 135 ? 1.162 27.5 19.094 1 96.38 135 PHE B N 1
ATOM 2211 C CA . PHE B 1 135 ? 2.268 26.922 19.859 1 96.38 135 PHE B CA 1
ATOM 2212 C C . PHE B 1 135 ? 2.258 27.438 21.297 1 96.38 135 PHE B C 1
ATOM 2214 O O . PHE B 1 135 ? 2.389 28.641 21.516 1 96.38 135 PHE B O 1
ATOM 2221 N N . PRO B 1 136 ? 2.139 26.484 22.172 1 95.19 136 PRO B N 1
ATOM 2222 C CA . PRO B 1 136 ? 2.424 26.922 23.531 1 95.19 136 PRO B CA 1
ATOM 2223 C C . PRO B 1 136 ? 3.846 27.453 23.703 1 95.19 136 PRO B C 1
ATOM 2225 O O . PRO B 1 136 ? 4.73 27.125 22.922 1 95.19 136 PRO B O 1
ATOM 2228 N N . TRP B 1 137 ? 4.008 28.234 24.781 1 94.12 137 TRP B N 1
ATOM 2229 C CA . TRP B 1 137 ? 5.27 28.938 24.969 1 94.12 137 TRP B CA 1
ATOM 2230 C C . TRP B 1 137 ? 6.438 27.969 25.047 1 94.12 137 TRP B C 1
ATOM 2232 O O . TRP B 1 137 ? 7.52 28.234 24.516 1 94.12 137 TRP B O 1
ATOM 2242 N N . ASN B 1 138 ? 6.203 26.797 25.641 1 95.56 138 ASN B N 1
ATOM 2243 C CA . ASN B 1 138 ? 7.281 25.828 25.875 1 95.56 138 ASN B CA 1
ATOM 2244 C C . ASN B 1 138 ? 7.613 25.062 24.594 1 95.56 138 ASN B C 1
ATOM 2246 O O . ASN B 1 138 ? 8.539 24.234 24.578 1 95.56 138 ASN B O 1
ATOM 2250 N N . TYR B 1 139 ? 6.871 25.344 23.516 1 96.25 139 TYR B N 1
ATOM 2251 C CA . TYR B 1 139 ? 7.129 24.656 22.25 1 96.25 139 TYR B CA 1
ATOM 2252 C C . TYR B 1 139 ? 7.469 25.641 21.156 1 96.25 139 TYR B C 1
ATOM 2254 O O . TYR B 1 139 ? 7.52 25.281 19.969 1 96.25 139 TYR B O 1
ATOM 2262 N N . SER B 1 140 ? 7.758 26.875 21.469 1 94.5 140 SER B N 1
ATOM 2263 C CA . SER B 1 140 ? 8.055 27.922 20.5 1 94.5 140 SER B CA 1
ATOM 2264 C C . SER B 1 140 ? 9.375 27.656 19.781 1 94.5 140 SER B C 1
ATOM 2266 O O . SER B 1 140 ? 9.578 28.109 18.656 1 94.5 140 SER B O 1
ATOM 2268 N N . ASN B 1 141 ? 10.203 26.922 20.375 1 96.06 141 ASN B N 1
ATOM 2269 C CA . ASN B 1 141 ? 11.516 26.625 19.812 1 96.06 141 ASN B CA 1
ATOM 2270 C C . ASN B 1 141 ? 11.414 25.703 18.609 1 96.06 141 ASN B C 1
ATOM 2272 O O . ASN B 1 141 ? 12.383 25.531 17.859 1 96.06 141 ASN B O 1
ATOM 2276 N N . LEU B 1 142 ? 10.281 25.156 18.406 1 97.19 142 LEU B N 1
ATOM 2277 C CA . LEU B 1 142 ? 10.078 24.266 17.266 1 97.19 142 LEU B CA 1
ATOM 2278 C C . LEU B 1 142 ? 9.891 25.062 15.977 1 97.19 142 LEU B C 1
ATOM 2280 O O . LEU B 1 142 ? 9.984 24.5 14.883 1 97.19 142 LEU B O 1
ATOM 2284 N N . LEU B 1 143 ? 9.672 26.312 16.125 1 96.81 143 LEU B N 1
ATOM 2285 C CA . LEU B 1 143 ? 9.531 27.203 14.977 1 96.81 143 LEU B CA 1
ATOM 2286 C C . LEU B 1 143 ? 10.859 27.875 14.641 1 96.81 143 LEU B C 1
ATOM 2288 O O . LEU B 1 143 ? 11.609 28.25 15.539 1 96.81 143 LEU B O 1
ATOM 2292 N N . LYS B 1 144 ? 11.102 27.984 13.367 1 95.44 144 LYS B N 1
ATOM 2293 C CA . LYS B 1 144 ? 12.242 28.781 12.945 1 95.44 144 LYS B CA 1
ATOM 2294 C C . LYS B 1 144 ? 11.891 30.266 12.906 1 95.44 144 LYS B C 1
ATOM 2296 O O . LYS B 1 144 ? 10.727 30.625 12.688 1 95.44 144 LYS B O 1
#

Radius of gyration: 32.81 Å; Cα contacts (8 Å, |Δi|>4): 430; chains: 2; bounding box: 88×63×119 Å

Nearest PDB structures (foldseek):
  8h2i-assembly1_bQ  TM=6.222E-01  e=1.579E+00  Paramecium bursaria Chlorella virus 1
  6ncl-assembly1_a5  TM=5.833E-01  e=1.328E+00  Paramecium bursaria Chlorella virus 1
  1wnh-assembly1_A  TM=6.395E-01  e=2.507E+00  Mus musculus
  1s5a-assembly1_A  TM=3.350E-01  e=2.366E+00  Bacillus subtilis
  8h2i-assembly1_bQ  TM=6.221E-01  e=1.558E+00  Paramecium bursaria Chlorella virus 1

Sequence (288 aa):
MRLILILMISTIIASGIMPSINPSSDNQKTDSRELQLQDMIVLSLLSHMEKKLEKAYANVLTSAPNLYPFDVDLLDIERVGGFRGFNFQITLEAYPTVGPHIVVGKDIFTYQISPSFNVKLIHYQHLEGPDKNAFPWNYSNLLKMRLILILMISTIIASGIMPSINPSSDNQKTDSRELQLQDMIVLSLLSHMEKKLEKAYANVLTSAPNLYPFDVDLLDIERVGGFRGFNFQITLEAYPTVGPHIVVGKDIFTYQISPSFNVKLIHYQHLEGPDKNAFPWNYSNLLK

Secondary structure (DSSP, 8-state):
--------------------------------HHHHHHHHHHHHHHHHHHHHHHHHTTTTBSSPPB--GGGEEEEEEEETTSTT---EEEEEEE--EETTTEE--EEEEEEEEETTTEEEEEEEEEEE---GGGS-GGGGGGB-/--------------------------------HHHHHHHHHHHHHHHHHHHHHHHHTTTTBSSPPB--GGGEEEEEEEETTSTT---EEEEEEE--EETTTEE--EEEEEEEEETTTEEEEEEEEEEE---GGGS-GGGGGGB-

Foldseek 3Di:
DPPPPPPPPPPPPPPPPPPPPPPPPPVVVPPDPVVVVVLVVLVVCQVVVQVVQQVVCVQWFVGRFHWDSVQKDWDDKDDPPDPPAFKMKTKMWGFTADDPRQGFFIKIWIWIDHPVPRIGTDDIDTDTGGDCVSDDPVRNNGTD/DPPPPPPPPPPPPPPPPPPPPPPPPPVVVPPDPVVVVVLVVLVVCQVVVQVVQQVVCVQWFVGRFHWDSVQKDWDDKDDPPDPPAFKMKTKMWGFTADDPRQGFFIKIWIWIDHPVPRIGTDDIDTDTGGDCVSDDPVRNNRTD

InterPro domains:
  IPR024984 Protein of unknown function DUF3888 [PF13027] (37-127)

Solvent-accessible surface area (backbone atoms only — not comparable to full-atom values): 17271 Å² total; per-residue (Å²): 135,84,81,76,77,78,77,76,76,76,76,76,75,73,72,70,73,65,72,71,69,63,72,67,77,69,71,66,79,68,88,43,71,52,56,52,38,49,53,50,47,45,59,72,44,43,64,63,51,43,56,52,44,32,63,74,39,53,82,50,25,71,59,66,55,48,72,55,69,90,40,50,44,83,74,46,76,42,68,49,91,44,90,93,50,68,32,33,39,39,30,33,38,36,43,33,18,43,86,98,65,39,67,37,32,34,36,40,42,27,35,37,39,25,86,90,63,49,68,39,82,75,45,78,43,83,76,43,66,66,54,72,86,74,43,54,81,93,49,49,76,47,47,98,135,84,82,76,78,78,76,77,77,76,76,75,75,74,72,71,74,65,73,72,69,64,71,67,76,70,72,65,79,68,88,42,70,49,58,53,38,48,52,50,47,45,58,70,42,44,65,62,50,44,57,53,43,33,65,73,38,53,80,50,25,70,58,66,56,48,72,54,67,91,39,49,43,81,73,46,76,43,66,48,94,44,89,92,50,66,31,33,40,41,30,35,38,36,43,34,18,44,86,98,66,39,67,37,32,34,35,40,40,27,34,38,39,27,86,90,62,48,70,39,82,76,45,77,45,84,75,42,66,64,53,74,85,73,45,54,83,93,50,49,76,48,46,98

Organism: NCBI:txid248903

pLDDT: mean 85.07, std 23.49, range [32.12, 98.94]